Protein AF-E5WVZ8-F1 (afdb_monomer)

Organism: NCBI:txid665953

Nearest PDB structures (foldseek):
  6iid-assembly2_D  TM=9.122E-01  e=4.061E-12  Homo sapiens
  7r6t-assembly1_D  TM=9.075E-01  e=5.249E-12  Homo sapiens
  1zm8-assembly1_A  TM=8.527E-01  e=3.350E-12  Anabaena sp.
  5t40-assembly1_B  TM=9.128E-01  e=2.609E-11  Homo sapiens
  5gkp-assembly1_A  TM=9.296E-01  e=1.148E-09  Caenorhabditis elegans

pLDDT: mean 73.64, std 23.37, range [24.92, 98.12]

Structure (mmCIF, N/CA/C/O backbone):
data_AF-E5WVZ8-F1
#
_entry.id   AF-E5WVZ8-F1
#
loop_
_atom_site.group_PDB
_atom_site.id
_atom_site.type_symbol
_atom_site.label_atom_id
_atom_site.label_alt_id
_atom_site.label_comp_id
_atom_site.label_asym_id
_atom_site.label_entity_id
_atom_site.label_seq_id
_atom_site.pdbx_PDB_ins_code
_atom_site.Cartn_x
_atom_site.Cartn_y
_atom_site.Cartn_z
_atom_site.occupancy
_atom_site.B_iso_or_equiv
_atom_site.auth_seq_id
_atom_site.auth_comp_id
_atom_site.auth_asym_id
_atom_site.auth_atom_id
_atom_site.pdbx_PDB_model_num
ATOM 1 N N . MET A 1 1 ? 83.662 15.263 26.525 1.00 43.06 1 MET A N 1
ATOM 2 C CA . MET A 1 1 ? 82.849 16.323 25.881 1.00 43.06 1 MET A CA 1
ATOM 3 C C . MET A 1 1 ? 82.269 15.789 24.573 1.00 43.06 1 MET A C 1
ATOM 5 O O . MET A 1 1 ? 83.027 15.582 23.637 1.00 43.06 1 MET A O 1
ATOM 9 N N . ALA A 1 2 ? 80.962 15.510 24.500 1.00 45.41 2 ALA A N 1
ATOM 10 C CA . ALA A 1 2 ? 80.309 15.002 23.286 1.00 45.41 2 ALA A CA 1
ATOM 11 C C . ALA A 1 2 ? 79.536 16.130 22.577 1.00 45.41 2 ALA A C 1
ATOM 13 O O . ALA A 1 2 ? 78.644 16.749 23.156 1.00 45.41 2 ALA A O 1
ATOM 14 N N . LYS A 1 3 ? 79.904 16.425 21.325 1.00 51.94 3 LYS A N 1
ATOM 15 C CA . LYS A 1 3 ? 79.357 17.527 20.518 1.00 51.94 3 LYS A CA 1
ATOM 16 C C . LYS A 1 3 ? 78.058 17.071 19.838 1.00 51.94 3 LYS A C 1
ATOM 18 O O . LYS A 1 3 ? 78.081 16.242 18.932 1.00 51.94 3 LYS A O 1
ATOM 23 N N . ARG A 1 4 ? 76.914 17.602 20.282 1.00 53.19 4 ARG A N 1
ATOM 24 C CA . ARG A 1 4 ? 75.574 17.316 19.731 1.00 53.19 4 ARG A CA 1
ATOM 25 C C . ARG A 1 4 ? 75.465 17.883 18.303 1.00 53.19 4 ARG A C 1
ATOM 27 O O . ARG A 1 4 ? 75.492 19.098 18.119 1.00 53.19 4 ARG A O 1
ATOM 34 N N . ARG A 1 5 ? 75.343 17.024 17.284 1.00 54.81 5 ARG A N 1
ATOM 35 C CA . ARG A 1 5 ? 75.065 17.428 15.891 1.00 54.81 5 ARG A CA 1
ATOM 36 C C . ARG A 1 5 ? 73.568 17.734 15.726 1.00 54.81 5 ARG A C 1
ATOM 38 O O . ARG A 1 5 ? 72.736 16.856 15.933 1.00 54.81 5 ARG A O 1
ATOM 45 N N . ARG A 1 6 ? 73.226 18.971 15.344 1.00 56.69 6 ARG A N 1
ATOM 46 C CA . ARG A 1 6 ? 71.878 19.359 14.885 1.00 56.69 6 ARG A CA 1
ATOM 47 C C . ARG A 1 6 ? 71.657 18.825 13.466 1.00 56.69 6 ARG A C 1
ATOM 49 O O . ARG A 1 6 ? 72.434 19.131 12.568 1.00 56.69 6 ARG A O 1
ATOM 56 N N . SER A 1 7 ? 70.599 18.043 13.273 1.00 53.47 7 SER A N 1
ATOM 57 C CA . SER A 1 7 ? 70.138 17.588 11.957 1.00 53.47 7 SER A CA 1
ATOM 58 C C . SER A 1 7 ? 69.169 18.626 11.380 1.00 53.47 7 SER A C 1
ATOM 60 O O . SER A 1 7 ? 68.101 18.848 11.950 1.00 53.47 7 SER A O 1
ATOM 62 N N . ASN A 1 8 ? 69.534 19.250 10.258 1.00 55.94 8 ASN A N 1
ATOM 63 C CA . ASN A 1 8 ? 68.658 20.139 9.493 1.00 55.94 8 ASN A CA 1
ATOM 64 C C . ASN A 1 8 ? 67.652 19.292 8.696 1.00 55.94 8 ASN A C 1
ATOM 66 O O . ASN A 1 8 ? 68.036 18.563 7.780 1.00 55.94 8 ASN A O 1
ATOM 70 N N . LYS A 1 9 ? 66.367 19.375 9.052 1.00 59.09 9 LYS A N 1
ATOM 71 C CA . LYS A 1 9 ? 65.278 18.666 8.371 1.00 59.09 9 LYS A CA 1
ATOM 72 C C . LYS A 1 9 ? 64.986 19.399 7.055 1.00 59.09 9 LYS A C 1
ATOM 74 O O . LYS A 1 9 ? 64.437 20.494 7.071 1.00 59.09 9 LYS A O 1
ATOM 79 N N . LYS A 1 10 ? 65.415 18.839 5.919 1.00 61.81 10 LYS A N 1
ATOM 80 C CA . LYS A 1 10 ? 65.050 19.356 4.590 1.00 61.81 10 LYS A CA 1
ATOM 81 C C . LYS A 1 10 ? 63.568 19.072 4.362 1.00 61.81 10 LYS A C 1
ATOM 83 O O . LYS A 1 10 ? 63.166 17.910 4.403 1.00 61.81 10 LYS A O 1
ATOM 88 N N . GLU A 1 11 ? 62.773 20.113 4.144 1.00 62.31 11 GLU A N 1
ATOM 89 C CA . GLU A 1 11 ? 61.368 19.940 3.785 1.00 62.31 11 GLU A CA 1
ATOM 90 C C . GLU A 1 11 ? 61.234 19.165 2.464 1.00 62.31 11 GLU A C 1
ATOM 92 O O . GLU A 1 11 ? 61.974 19.433 1.506 1.00 62.31 11 GLU A O 1
ATOM 97 N N . PRO A 1 12 ? 60.314 18.187 2.385 1.00 69.12 12 PRO A N 1
ATOM 98 C CA . PRO A 1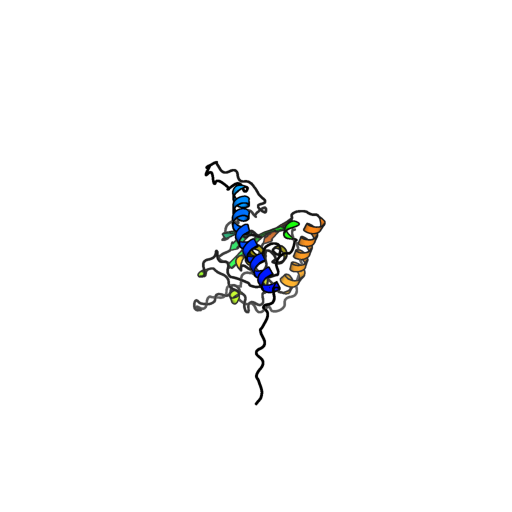 12 ? 60.097 17.437 1.164 1.00 69.12 12 PRO A CA 1
ATOM 99 C C . PRO A 1 12 ? 59.408 18.352 0.151 1.00 69.12 12 PRO A C 1
ATOM 101 O O . PRO A 1 12 ? 58.219 18.642 0.259 1.00 69.12 12 PRO A O 1
ATOM 104 N N . LYS A 1 13 ? 60.160 18.773 -0.871 1.00 71.56 13 LYS A N 1
ATOM 105 C CA . LYS A 1 13 ? 59.698 19.610 -1.994 1.00 71.56 13 LYS A CA 1
ATOM 106 C C . LYS A 1 13 ? 58.362 19.142 -2.603 1.00 71.56 13 LYS A C 1
ATOM 108 O O . LYS A 1 13 ? 57.620 19.960 -3.127 1.00 71.56 13 LYS A O 1
ATOM 113 N N . GLY A 1 14 ? 58.029 17.851 -2.493 1.00 70.69 14 GLY A N 1
ATOM 114 C CA . GLY A 1 14 ? 56.745 17.284 -2.919 1.00 70.69 14 GLY A CA 1
ATOM 115 C C . GLY A 1 14 ? 55.516 17.860 -2.204 1.00 70.69 14 GLY A C 1
ATOM 116 O O . GLY A 1 14 ? 54.485 18.036 -2.840 1.00 70.69 14 GLY A O 1
ATOM 117 N N . VAL A 1 15 ? 55.623 18.227 -0.923 1.00 73.12 15 VAL A N 1
ATOM 118 C CA . VAL A 1 15 ? 54.512 18.857 -0.183 1.00 73.12 15 VAL A CA 1
ATOM 119 C C . VAL A 1 15 ? 54.265 20.274 -0.698 1.00 73.12 15 VAL A C 1
ATOM 121 O O . VAL A 1 15 ? 53.119 20.672 -0.877 1.00 73.12 15 VAL A O 1
ATOM 124 N N . ILE A 1 16 ? 55.333 20.999 -1.037 1.00 77.88 16 ILE A N 1
ATOM 125 C CA . ILE A 1 16 ? 55.236 22.337 -1.630 1.00 77.88 16 ILE A CA 1
ATOM 126 C C . ILE A 1 16 ? 54.553 22.258 -3.002 1.00 77.88 16 ILE A C 1
ATOM 128 O O . ILE A 1 16 ? 53.643 23.036 -3.266 1.00 77.88 16 ILE A O 1
ATOM 132 N N . TYR A 1 17 ? 54.910 21.284 -3.847 1.00 80.50 17 TYR A N 1
ATOM 133 C CA . TYR A 1 17 ? 54.242 21.098 -5.142 1.00 80.50 17 TYR A CA 1
ATOM 134 C C . TYR A 1 17 ? 52.754 20.747 -5.006 1.00 80.50 17 TYR A C 1
ATOM 136 O O . TYR A 1 17 ? 51.949 21.256 -5.783 1.00 80.50 17 TYR A O 1
ATOM 144 N N . LEU A 1 18 ? 52.365 19.939 -4.013 1.00 80.25 18 LEU A N 1
ATOM 145 C CA . LEU A 1 18 ? 50.955 19.618 -3.757 1.00 80.25 18 LEU A CA 1
ATOM 146 C C . LEU A 1 18 ? 50.155 20.835 -3.283 1.00 80.25 18 LEU A C 1
ATOM 148 O O . LEU A 1 18 ? 49.032 21.041 -3.739 1.00 80.25 18 LEU A O 1
ATOM 152 N N . ILE A 1 19 ? 50.742 21.664 -2.416 1.00 81.62 19 ILE A N 1
ATOM 153 C CA . ILE A 1 19 ? 50.115 22.908 -1.958 1.00 81.62 19 ILE A CA 1
ATOM 154 C C . ILE A 1 19 ? 49.966 23.885 -3.131 1.00 81.62 19 ILE A C 1
ATOM 156 O O . ILE A 1 19 ? 48.889 24.439 -3.326 1.00 81.62 19 ILE A O 1
ATOM 160 N N . VAL A 1 20 ? 50.998 24.044 -3.965 1.00 83.12 20 VAL A N 1
ATOM 161 C CA . VAL A 1 20 ? 50.940 24.911 -5.153 1.00 83.12 20 VAL A CA 1
ATOM 162 C C . VAL A 1 20 ? 49.887 24.421 -6.152 1.00 83.12 20 VAL A C 1
ATOM 164 O O . VAL A 1 20 ? 49.114 25.231 -6.658 1.00 83.12 20 VAL A O 1
ATOM 167 N N . LEU A 1 21 ? 49.790 23.110 -6.397 1.00 81.38 21 LEU A N 1
ATOM 168 C CA . LEU A 1 21 ? 48.766 22.528 -7.271 1.00 81.38 21 LEU A CA 1
ATOM 169 C C . LEU A 1 21 ? 47.346 22.779 -6.733 1.00 81.38 21 LEU A C 1
ATOM 171 O O . LEU A 1 21 ? 46.462 23.164 -7.496 1.00 81.38 21 LEU A O 1
ATOM 175 N N . ALA A 1 22 ? 47.136 22.610 -5.424 1.00 81.19 22 ALA A N 1
ATOM 176 C CA . ALA A 1 22 ? 45.852 22.875 -4.777 1.00 81.19 22 ALA A CA 1
ATOM 177 C C . ALA A 1 22 ? 45.477 24.368 -4.825 1.00 81.19 22 ALA A C 1
ATOM 179 O O . ALA A 1 22 ? 44.327 24.705 -5.108 1.00 81.19 22 ALA A O 1
ATOM 180 N N . CYS A 1 23 ? 46.446 25.268 -4.622 1.00 77.94 23 CYS A N 1
ATOM 181 C CA . CYS A 1 23 ? 46.240 26.710 -4.749 1.00 77.94 23 CYS A CA 1
ATOM 182 C C . CYS A 1 23 ? 45.900 27.118 -6.189 1.00 77.94 23 CYS A C 1
ATOM 184 O O . CYS A 1 23 ? 44.987 27.913 -6.390 1.00 77.94 23 CYS A O 1
ATOM 186 N N . LEU A 1 24 ? 46.573 26.549 -7.196 1.00 77.94 24 LEU A N 1
ATOM 187 C CA . LEU A 1 24 ? 46.246 26.801 -8.603 1.00 77.94 24 LEU A CA 1
ATOM 188 C C . LEU A 1 24 ? 44.836 26.297 -8.935 1.00 77.94 24 LEU A C 1
ATOM 190 O O . LEU A 1 24 ? 44.047 27.042 -9.510 1.00 77.94 24 LEU A O 1
ATOM 194 N N . ALA A 1 25 ? 44.479 25.083 -8.511 1.00 75.31 25 ALA A N 1
ATOM 195 C CA . ALA A 1 25 ? 43.135 24.545 -8.709 1.00 75.31 25 ALA A CA 1
ATOM 196 C C . ALA A 1 25 ? 42.052 25.443 -8.084 1.00 75.31 25 ALA A C 1
ATOM 198 O O . ALA A 1 25 ? 41.030 25.676 -8.721 1.00 75.31 25 ALA A O 1
ATOM 199 N N . ALA A 1 26 ? 42.292 26.006 -6.895 1.00 73.56 26 ALA A N 1
ATOM 200 C CA . ALA A 1 26 ? 41.362 26.929 -6.241 1.00 73.56 26 ALA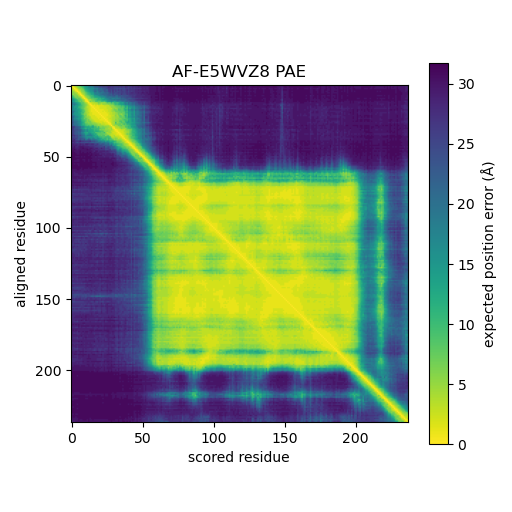 A CA 1
ATOM 201 C C . ALA A 1 26 ? 41.229 28.275 -6.981 1.00 73.56 26 ALA A C 1
ATOM 203 O O . ALA A 1 26 ? 40.116 28.770 -7.149 1.00 73.56 26 ALA A O 1
ATOM 204 N N . VAL A 1 27 ? 42.336 28.841 -7.479 1.00 75.81 27 VAL A N 1
ATOM 205 C CA . VAL A 1 27 ? 42.332 30.109 -8.236 1.00 75.81 27 VAL A CA 1
ATOM 206 C C . VAL A 1 27 ? 41.624 29.961 -9.588 1.00 75.81 27 VAL A C 1
ATOM 208 O O . VAL A 1 27 ? 40.948 30.888 -10.031 1.00 75.81 27 VAL A O 1
ATOM 211 N N . PHE A 1 28 ? 41.721 28.792 -10.229 1.00 64.00 28 PHE A N 1
ATOM 212 C CA . PHE A 1 28 ? 41.036 28.515 -11.496 1.00 64.00 28 PHE A CA 1
ATOM 213 C C . PHE A 1 28 ? 39.610 27.961 -11.335 1.00 64.00 28 PHE A C 1
ATOM 215 O O . PHE A 1 28 ? 38.856 27.956 -12.308 1.00 64.00 28 PHE A O 1
ATOM 222 N N . HIS A 1 29 ? 39.196 27.547 -10.132 1.00 64.94 29 HIS A N 1
ATOM 223 C CA . HIS A 1 29 ? 37.848 27.018 -9.896 1.00 64.94 29 HIS A CA 1
ATOM 224 C C . HIS A 1 29 ? 36.759 28.086 -10.099 1.00 64.94 29 HIS A C 1
ATOM 226 O O . HIS A 1 29 ? 35.743 27.829 -10.743 1.00 64.94 29 HIS A O 1
ATOM 232 N N . GLU A 1 30 ? 36.993 29.303 -9.607 1.00 61.88 30 GLU A N 1
ATOM 233 C CA . GLU A 1 30 ? 36.063 30.437 -9.718 1.00 61.88 30 GLU A CA 1
ATOM 234 C C . GLU A 1 30 ? 35.788 30.888 -11.170 1.00 61.88 30 GLU A C 1
ATOM 236 O O . GLU A 1 30 ? 34.621 30.949 -11.571 1.00 61.88 30 GLU A O 1
ATOM 241 N N . PRO A 1 31 ? 36.798 31.165 -12.020 1.00 66.25 31 PRO A N 1
ATOM 242 C CA . PRO A 1 31 ? 36.547 31.577 -13.402 1.00 66.25 31 PRO A CA 1
ATOM 243 C C . PRO A 1 31 ? 35.892 30.473 -14.249 1.00 66.25 31 PRO A C 1
ATOM 245 O O . PRO A 1 31 ? 35.052 30.785 -15.094 1.00 66.25 31 PRO A O 1
ATOM 248 N N . ILE A 1 32 ? 36.201 29.192 -14.005 1.00 62.91 32 ILE A N 1
ATOM 249 C CA . ILE A 1 32 ? 35.571 28.061 -14.712 1.00 62.91 32 ILE A CA 1
ATOM 250 C C . ILE A 1 32 ? 34.106 27.893 -14.282 1.00 62.91 32 ILE A C 1
ATOM 252 O O . ILE A 1 32 ? 33.228 27.748 -15.135 1.00 62.91 32 ILE A O 1
ATOM 256 N N . ALA A 1 33 ? 33.814 27.969 -12.980 1.00 64.31 33 ALA A N 1
ATOM 257 C CA . ALA A 1 33 ? 32.447 27.884 -12.467 1.00 64.31 33 ALA A CA 1
ATOM 258 C C . ALA A 1 33 ? 31.560 29.025 -13.000 1.00 64.31 33 ALA A C 1
ATOM 260 O O . ALA A 1 33 ? 30.405 28.798 -13.374 1.00 64.31 33 ALA A O 1
ATOM 261 N N . ASN A 1 34 ? 32.109 30.238 -13.107 1.00 65.62 34 ASN A N 1
ATOM 262 C CA . ASN A 1 34 ? 31.394 31.398 -13.642 1.00 65.62 34 ASN A CA 1
ATOM 263 C C . ASN A 1 34 ? 31.228 31.339 -15.173 1.00 65.62 34 ASN A C 1
ATOM 265 O O . ASN A 1 34 ? 30.166 31.695 -15.687 1.00 65.62 34 ASN A O 1
ATOM 269 N N . ALA A 1 35 ? 32.209 30.807 -15.910 1.00 64.44 35 ALA A N 1
ATOM 270 C CA . ALA A 1 35 ? 32.083 30.566 -17.349 1.00 64.44 35 ALA A CA 1
ATOM 271 C C . ALA A 1 35 ? 31.017 29.503 -17.684 1.00 64.44 35 ALA A C 1
ATOM 273 O O . ALA A 1 35 ? 30.298 29.650 -18.674 1.00 64.44 35 ALA A O 1
ATOM 274 N N . LEU A 1 36 ? 30.872 28.465 -16.850 1.00 59.66 36 LEU A N 1
ATOM 275 C CA . LEU A 1 36 ? 29.825 27.448 -16.997 1.00 59.66 36 LEU A CA 1
ATOM 276 C C . LEU A 1 36 ? 28.431 27.999 -16.659 1.00 59.66 36 LEU A C 1
ATOM 278 O O . LEU A 1 36 ? 27.482 27.725 -17.391 1.00 59.66 36 LEU A O 1
ATOM 282 N N . ARG A 1 37 ? 28.300 28.832 -15.616 1.00 64.19 37 ARG A N 1
ATOM 283 C CA . ARG A 1 37 ? 27.030 29.503 -15.271 1.00 64.19 37 ARG A CA 1
ATOM 284 C C . ARG A 1 37 ? 26.526 30.426 -16.382 1.00 64.19 37 ARG A C 1
ATOM 286 O O . ARG A 1 37 ? 25.343 30.389 -16.693 1.00 64.19 37 ARG A O 1
ATOM 293 N N . ASN A 1 38 ? 27.412 31.183 -17.031 1.00 59.78 38 ASN A N 1
ATOM 294 C CA . ASN A 1 38 ? 27.040 32.108 -18.112 1.00 59.78 38 ASN A CA 1
ATOM 295 C C . ASN A 1 38 ? 26.633 31.411 -19.426 1.00 59.78 38 ASN A C 1
ATOM 297 O O . ASN A 1 38 ? 26.087 32.059 -20.317 1.00 59.78 38 ASN A O 1
ATOM 301 N N . LYS A 1 39 ? 26.901 30.105 -19.569 1.00 59.38 39 LYS A N 1
ATOM 302 C CA . LYS A 1 39 ? 26.526 29.293 -20.742 1.00 59.38 39 LYS A CA 1
ATOM 303 C C . LYS A 1 39 ? 25.270 28.448 -20.522 1.00 59.38 39 LYS A C 1
ATOM 305 O O . LYS A 1 39 ? 24.776 27.854 -21.478 1.00 59.38 39 LYS A O 1
ATOM 310 N N . LEU A 1 40 ? 24.759 28.380 -19.294 1.00 47.78 40 LEU A N 1
ATOM 311 C CA . LEU A 1 40 ? 23.534 27.658 -18.974 1.00 47.78 40 LEU A CA 1
ATOM 312 C C . LEU A 1 40 ? 22.349 28.630 -19.048 1.00 47.78 40 LEU A C 1
ATOM 314 O O . LEU A 1 40 ? 22.370 29.664 -18.379 1.00 47.78 40 LEU A O 1
ATOM 318 N N . PRO A 1 41 ? 21.310 28.344 -19.849 1.00 46.16 41 PRO A N 1
ATOM 319 C CA . PRO A 1 41 ? 20.129 29.189 -19.883 1.00 46.16 41 PRO A CA 1
ATOM 320 C C . PRO A 1 41 ? 19.432 29.129 -18.519 1.00 46.16 41 PRO A C 1
ATOM 322 O O . PRO A 1 41 ? 19.026 28.063 -18.058 1.00 46.16 41 PRO A O 1
ATOM 325 N N . VAL A 1 42 ? 19.305 30.286 -17.869 1.00 48.72 42 VAL A N 1
ATOM 326 C CA . VAL A 1 42 ? 18.493 30.456 -16.659 1.00 48.72 42 VAL A CA 1
ATOM 327 C C . VAL A 1 42 ? 17.030 30.193 -17.035 1.00 48.72 42 VAL A C 1
ATOM 329 O O . VAL A 1 42 ? 16.525 30.872 -17.937 1.00 48.72 42 VAL A O 1
ATOM 332 N N . PRO A 1 43 ? 16.317 29.257 -16.379 1.00 43.09 43 PRO A N 1
ATOM 333 C CA . PRO A 1 43 ? 14.879 29.131 -16.558 1.00 43.09 43 PRO A CA 1
ATOM 334 C C . PRO A 1 43 ? 14.226 30.406 -16.027 1.00 43.09 43 PRO A C 1
ATOM 336 O O . PRO A 1 43 ? 14.150 30.640 -14.824 1.00 43.09 43 PRO A O 1
ATOM 339 N N . THR A 1 44 ? 13.806 31.278 -16.935 1.00 38.66 44 THR A N 1
ATOM 340 C CA . THR A 1 44 ? 12.957 32.413 -16.596 1.00 38.66 44 THR A CA 1
ATOM 341 C C . THR A 1 44 ? 11.556 31.861 -16.384 1.00 38.66 44 THR A C 1
ATOM 343 O O . THR A 1 44 ? 10.896 31.451 -17.339 1.00 38.66 44 THR A O 1
ATOM 346 N N . GLU A 1 45 ? 11.098 31.836 -15.132 1.00 49.97 45 GLU A N 1
ATOM 347 C CA . GLU A 1 45 ? 9.678 31.696 -14.820 1.00 49.97 45 GLU A CA 1
ATOM 348 C C . GLU A 1 45 ? 8.926 32.856 -15.482 1.00 49.97 45 GLU A C 1
ATOM 350 O O . GLU A 1 45 ? 8.892 33.984 -14.992 1.00 49.97 45 GLU A O 1
ATOM 355 N N . LYS A 1 46 ? 8.330 32.580 -16.642 1.00 38.91 46 LYS A N 1
ATOM 356 C CA . LYS A 1 46 ? 7.244 33.390 -17.177 1.00 38.91 46 LYS A CA 1
ATOM 357 C C . LYS A 1 46 ? 5.942 32.759 -16.724 1.00 38.91 46 LYS A C 1
ATOM 359 O O . LYS A 1 46 ? 5.454 31.800 -17.315 1.00 38.91 46 LYS A O 1
ATOM 364 N N . THR A 1 47 ? 5.382 33.346 -15.675 1.00 44.72 47 THR A N 1
ATOM 365 C CA . THR A 1 47 ? 3.97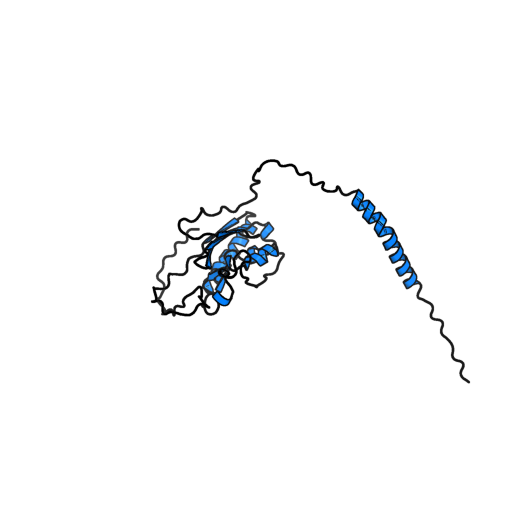9 33.222 -15.293 1.00 44.72 47 THR A CA 1
ATOM 366 C C . THR A 1 47 ? 3.104 33.557 -16.500 1.00 44.72 47 THR A C 1
ATOM 368 O O . THR A 1 47 ? 2.921 34.722 -16.846 1.00 44.72 47 THR A O 1
ATOM 371 N N . ALA A 1 48 ? 2.554 32.533 -17.146 1.00 37.44 48 ALA A N 1
ATOM 372 C CA . ALA A 1 48 ? 1.480 32.664 -18.115 1.00 37.44 48 ALA A CA 1
ATOM 373 C C . ALA A 1 48 ? 0.333 31.758 -17.666 1.00 37.44 48 ALA A C 1
ATOM 375 O O . ALA A 1 48 ? 0.381 30.540 -17.817 1.00 37.44 48 ALA A O 1
ATOM 376 N N . LYS A 1 49 ? -0.707 32.375 -17.093 1.00 43.94 49 LY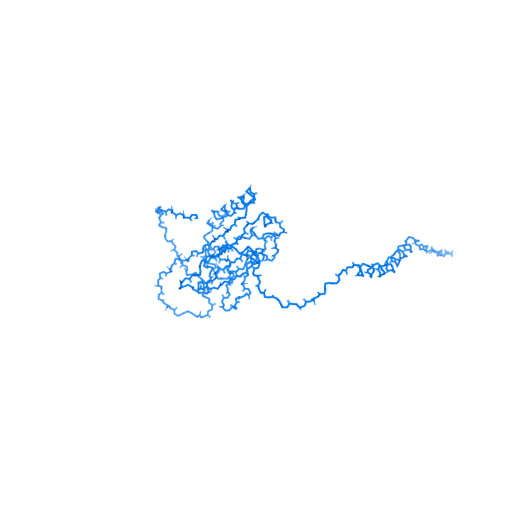S A N 1
ATOM 377 C CA . LYS A 1 49 ? -2.021 31.751 -16.931 1.00 43.94 49 LYS A CA 1
ATOM 378 C C . LYS A 1 49 ? -2.517 31.345 -18.320 1.00 43.94 49 LYS A C 1
ATOM 380 O O . LYS A 1 49 ? -2.880 32.211 -19.114 1.00 43.94 49 LYS A O 1
ATOM 385 N N . ARG A 1 50 ? -2.551 30.047 -18.611 1.00 33.88 50 ARG A N 1
ATOM 386 C CA . ARG A 1 50 ? -3.317 29.489 -19.726 1.00 33.88 50 ARG A CA 1
ATOM 387 C C . ARG A 1 50 ? -4.001 28.214 -19.252 1.00 33.88 50 ARG A C 1
ATOM 389 O O . ARG A 1 50 ? -3.411 27.426 -18.525 1.00 33.88 50 ARG A O 1
ATOM 396 N N . ALA A 1 51 ? -5.279 28.142 -19.600 1.00 37.47 51 ALA A N 1
ATOM 397 C CA . ALA A 1 51 ? -6.276 27.212 -19.110 1.00 37.47 51 ALA A CA 1
ATOM 398 C C . ALA A 1 51 ? -5.847 2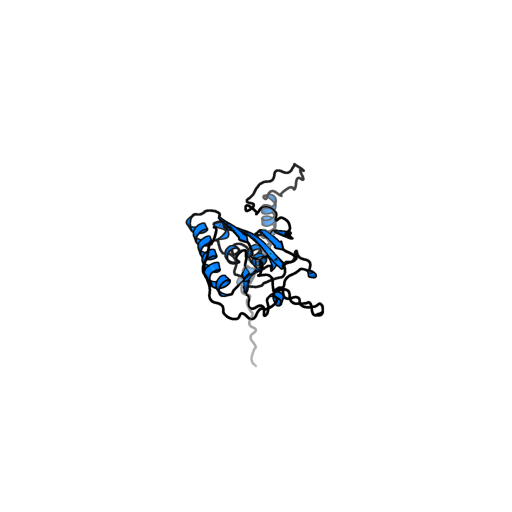5.742 -19.178 1.00 37.47 51 ALA A C 1
ATOM 400 O O . ALA A 1 51 ? -5.135 25.327 -20.092 1.00 37.47 51 ALA A O 1
ATOM 401 N N . GLU A 1 52 ? -6.346 25.000 -18.192 1.00 48.88 52 GLU A N 1
ATOM 402 C CA . GLU A 1 52 ? -6.302 23.551 -18.053 1.00 48.88 52 GLU A CA 1
ATOM 403 C C . GLU A 1 52 ? -6.457 22.842 -19.397 1.00 48.88 52 GLU A C 1
ATOM 405 O O . GLU A 1 52 ? -7.473 22.941 -20.081 1.00 48.88 52 GLU A O 1
ATOM 410 N N . THR A 1 53 ? -5.435 22.079 -19.758 1.00 32.47 53 THR A N 1
ATOM 411 C CA . THR A 1 53 ? -5.615 20.891 -20.580 1.00 32.47 53 THR A CA 1
ATOM 412 C C . THR A 1 53 ? -4.984 19.767 -19.779 1.00 32.47 53 THR A C 1
ATOM 414 O O . THR A 1 53 ? -3.784 19.764 -19.514 1.00 32.47 53 THR A O 1
ATOM 417 N N . THR A 1 54 ? -5.835 18.890 -19.268 1.00 37.38 54 THR A N 1
ATOM 418 C CA . THR A 1 54 ? -5.487 17.679 -18.537 1.00 37.38 54 THR A CA 1
ATOM 419 C C . THR A 1 54 ? -4.685 16.748 -19.445 1.00 37.38 54 THR A C 1
ATOM 421 O O . THR A 1 54 ? -5.235 15.906 -20.152 1.00 37.38 54 THR A O 1
ATOM 424 N N . GLU A 1 55 ? -3.363 16.896 -19.421 1.00 37.19 55 GLU A N 1
ATOM 425 C CA . GLU A 1 55 ? -2.416 15.881 -19.885 1.00 37.19 55 GLU A CA 1
ATOM 426 C C . GLU A 1 55 ? -2.673 14.605 -19.068 1.00 37.19 55 GLU A C 1
ATOM 428 O O . GLU A 1 55 ? -2.320 14.486 -17.892 1.00 37.19 55 GLU A O 1
ATOM 433 N N . THR A 1 56 ? -3.405 13.676 -19.681 1.00 39.72 56 THR A N 1
ATOM 434 C CA . THR A 1 56 ? -3.801 12.393 -19.102 1.00 39.72 56 THR A CA 1
ATOM 435 C C . THR A 1 56 ? -2.605 11.453 -19.156 1.00 39.72 56 THR A C 1
ATOM 437 O O . THR A 1 56 ? -2.504 10.585 -20.018 1.00 39.72 56 THR A O 1
ATOM 440 N N . THR A 1 57 ? -1.673 11.628 -18.227 1.00 39.06 57 THR A N 1
ATOM 441 C CA . THR A 1 57 ? -0.598 10.663 -18.003 1.00 39.06 57 THR A CA 1
ATOM 442 C C . THR A 1 57 ? -1.107 9.584 -17.048 1.00 39.06 57 THR A C 1
ATOM 444 O O . THR A 1 57 ? -1.046 9.743 -15.834 1.00 39.06 57 THR A O 1
ATOM 447 N N . GLY A 1 58 ? -1.643 8.492 -17.602 1.00 44.53 58 GLY A N 1
ATOM 448 C CA . GLY A 1 58 ? -1.674 7.176 -16.945 1.00 44.53 58 GLY A CA 1
ATOM 449 C C . GLY A 1 58 ? -2.384 7.077 -15.591 1.00 44.53 58 GLY A C 1
ATOM 450 O O . GLY A 1 58 ? -1.832 6.489 -14.662 1.00 44.53 58 GLY A O 1
ATOM 451 N N . ASN A 1 59 ? -3.607 7.598 -15.455 1.00 53.06 59 ASN A N 1
ATOM 452 C CA . ASN A 1 59 ? -4.440 7.191 -14.322 1.00 53.06 59 ASN A CA 1
ATOM 453 C C . ASN A 1 59 ? -4.793 5.702 -14.493 1.00 53.06 59 ASN A C 1
ATOM 455 O O . ASN A 1 59 ? -5.395 5.361 -15.517 1.00 53.06 59 ASN A O 1
ATOM 459 N N . PRO A 1 60 ? -4.461 4.809 -13.535 1.00 59.31 60 PRO A N 1
ATOM 460 C CA . PRO A 1 60 ? -5.025 3.464 -13.545 1.00 59.31 60 PRO A CA 1
ATOM 461 C C . PRO A 1 60 ? -6.546 3.607 -13.594 1.00 59.31 60 PRO A C 1
ATOM 463 O O . PRO A 1 60 ? -7.087 4.499 -12.940 1.00 59.31 60 PRO A O 1
ATOM 466 N N . LEU A 1 61 ? -7.227 2.783 -14.396 1.00 66.00 61 LEU A N 1
ATOM 467 C CA . LEU A 1 61 ? -8.689 2.757 -14.469 1.00 66.00 61 LEU A CA 1
ATOM 468 C C . LEU A 1 61 ? -9.235 2.509 -13.058 1.00 66.00 61 LEU A C 1
ATOM 470 O O . LEU A 1 61 ? -9.277 1.372 -12.585 1.00 66.00 61 LEU A O 1
ATOM 474 N N . LEU A 1 62 ? -9.562 3.590 -12.349 1.00 74.12 62 LEU A N 1
ATOM 475 C CA . LEU A 1 62 ? -10.033 3.504 -10.979 1.00 74.12 62 LEU A CA 1
ATOM 476 C C . LEU A 1 62 ? -11.443 2.906 -10.999 1.00 74.12 62 LEU A C 1
ATOM 478 O O . LEU A 1 62 ? -12.224 3.212 -11.907 1.00 74.12 62 LEU A O 1
ATOM 482 N N . PRO A 1 63 ? -11.795 2.074 -10.007 1.00 77.31 63 PRO A N 1
ATOM 483 C CA . PRO A 1 63 ? -13.169 1.634 -9.834 1.00 77.31 63 PRO A CA 1
ATOM 484 C C . PRO A 1 63 ? -14.128 2.823 -9.774 1.00 77.31 63 PRO A C 1
ATOM 486 O O . PRO A 1 63 ? -13.776 3.899 -9.283 1.00 77.31 63 PRO A O 1
ATOM 489 N N . ALA A 1 64 ? -15.361 2.615 -10.235 1.00 74.75 64 ALA A N 1
ATOM 490 C CA . ALA A 1 64 ? -16.416 3.599 -10.038 1.00 74.75 64 ALA A CA 1
ATOM 491 C C . ALA A 1 64 ? -16.586 3.902 -8.533 1.00 74.75 64 ALA A C 1
ATOM 493 O O . ALA A 1 64 ? -16.430 2.983 -7.718 1.00 74.75 64 ALA A O 1
ATOM 494 N N . PRO A 1 65 ? -16.941 5.147 -8.159 1.00 76.38 65 PRO A N 1
ATOM 495 C CA . PRO A 1 65 ? -17.157 5.513 -6.764 1.00 76.38 65 PRO A CA 1
ATOM 496 C C . PRO A 1 65 ? -18.111 4.545 -6.063 1.00 76.38 65 PRO A C 1
ATOM 498 O O . PRO A 1 65 ? -19.170 4.188 -6.599 1.00 76.38 65 PRO A O 1
ATOM 501 N N . LEU A 1 66 ? -17.740 4.114 -4.859 1.00 78.88 66 LEU A N 1
ATOM 502 C CA . LEU A 1 66 ? -18.539 3.156 -4.104 1.00 78.88 66 LEU A CA 1
ATOM 503 C C . LEU A 1 66 ? -19.798 3.836 -3.551 1.00 78.88 66 LEU A C 1
ATOM 505 O O . LEU A 1 66 ? -19.748 4.915 -2.965 1.00 78.88 66 LEU A O 1
ATOM 509 N N . LYS A 1 67 ? -20.958 3.190 -3.708 1.00 79.50 67 LYS A N 1
ATOM 510 C CA . LYS A 1 67 ? -22.226 3.685 -3.150 1.00 79.50 67 LYS A CA 1
ATOM 511 C C . LYS A 1 67 ? -22.396 3.179 -1.720 1.00 79.50 67 LYS A C 1
ATOM 513 O O . LYS A 1 67 ? -22.280 1.981 -1.483 1.00 79.50 67 LYS A O 1
ATOM 518 N N . ASN A 1 68 ? -22.746 4.073 -0.795 1.00 82.06 68 ASN A N 1
ATOM 519 C CA . ASN A 1 68 ? -23.037 3.756 0.613 1.00 82.06 68 ASN A CA 1
ATOM 520 C C . ASN A 1 68 ? -21.871 3.109 1.388 1.00 82.06 68 ASN A C 1
ATOM 522 O O . ASN A 1 68 ? -22.101 2.399 2.365 1.00 82.06 68 ASN A O 1
ATOM 526 N N . VAL A 1 69 ? -20.629 3.348 0.965 1.00 84.31 69 VAL A N 1
ATOM 527 C CA . VAL A 1 69 ? -19.424 2.897 1.670 1.00 84.31 69 VAL A CA 1
ATOM 528 C C . VAL A 1 69 ? -18.545 4.120 1.936 1.00 84.31 69 VAL A C 1
ATOM 530 O O . VAL A 1 69 ? -18.272 4.860 0.992 1.00 84.31 69 VAL A O 1
ATOM 533 N N . PRO A 1 70 ? -18.095 4.358 3.183 1.00 88.69 70 PRO A N 1
ATOM 534 C CA . PRO A 1 70 ? -17.129 5.410 3.468 1.00 88.69 70 PRO A CA 1
ATOM 535 C C . PRO A 1 70 ? -15.865 5.234 2.625 1.00 88.69 70 PRO A C 1
ATOM 537 O O . PRO A 1 70 ? -15.236 4.170 2.630 1.00 88.69 70 PRO A O 1
ATOM 540 N N . GLU A 1 71 ? -15.489 6.293 1.919 1.00 90.31 71 GLU A N 1
ATOM 541 C CA . GLU A 1 71 ? -14.372 6.290 0.986 1.00 90.31 71 GLU A CA 1
ATOM 542 C C . GLU A 1 71 ? -13.546 7.565 1.145 1.00 90.31 71 GLU A C 1
ATOM 544 O O . GLU A 1 71 ? -14.058 8.683 1.113 1.00 90.31 71 GLU A O 1
ATOM 549 N N . GLN A 1 72 ? -12.241 7.377 1.307 1.00 92.62 72 GLN A N 1
ATOM 550 C CA . GLN A 1 72 ? -11.238 8.412 1.138 1.00 92.62 72 GLN A CA 1
ATOM 551 C C . GLN A 1 72 ? -10.232 7.940 0.096 1.00 92.62 72 GLN A C 1
ATOM 553 O O . GLN A 1 72 ? -9.526 6.960 0.326 1.00 92.62 72 GLN A O 1
ATOM 558 N N . ILE A 1 73 ? -10.137 8.654 -1.022 1.00 94.12 73 ILE A N 1
ATOM 559 C CA . ILE A 1 73 ? -9.127 8.372 -2.040 1.00 94.12 73 ILE A CA 1
ATOM 560 C C . ILE A 1 73 ? -7.777 8.930 -1.585 1.00 94.12 73 ILE A C 1
ATOM 562 O O . ILE A 1 73 ? -7.648 10.114 -1.273 1.00 94.12 73 ILE A O 1
ATOM 566 N N . LEU A 1 74 ? -6.777 8.057 -1.532 1.00 95.25 74 LEU A N 1
ATOM 567 C CA . LEU A 1 74 ? -5.404 8.350 -1.146 1.00 95.25 74 LEU A CA 1
ATOM 568 C C . LEU A 1 74 ? -4.484 8.061 -2.330 1.00 95.25 74 LEU A C 1
ATOM 570 O O . LEU A 1 74 ? -4.377 6.917 -2.777 1.00 95.25 74 LEU A O 1
ATOM 574 N N . HIS A 1 75 ? -3.804 9.093 -2.826 1.00 95.94 75 HIS A N 1
ATOM 575 C CA . HIS A 1 75 ? -2.844 8.964 -3.918 1.00 95.94 75 HIS A CA 1
ATOM 576 C C . HIS A 1 75 ? -1.427 8.832 -3.370 1.00 95.94 75 HIS A C 1
ATOM 578 O O . HIS A 1 75 ? -0.965 9.650 -2.571 1.00 95.94 75 HIS A O 1
ATOM 584 N N . ARG A 1 76 ? -0.731 7.791 -3.810 1.00 96.75 76 ARG A N 1
ATOM 585 C CA . ARG A 1 76 ? 0.654 7.487 -3.455 1.00 96.75 76 ARG A CA 1
ATOM 586 C C . ARG A 1 76 ? 1.479 7.415 -4.731 1.00 96.75 76 ARG A C 1
ATOM 588 O O . ARG A 1 76 ? 0.952 7.302 -5.833 1.00 96.75 76 ARG A O 1
ATOM 595 N N . LYS A 1 77 ? 2.798 7.476 -4.596 1.00 96.00 77 LYS A N 1
ATOM 596 C CA . LYS A 1 77 ? 3.747 7.424 -5.712 1.00 96.00 77 LYS A CA 1
ATOM 597 C C . LYS A 1 77 ? 3.597 6.141 -6.531 1.00 96.00 77 LYS A C 1
ATOM 599 O O . LYS A 1 77 ? 3.813 6.173 -7.739 1.00 96.00 77 LYS A O 1
ATOM 604 N N . GLY A 1 78 ? 3.267 5.034 -5.868 1.00 95.50 78 GLY A N 1
ATOM 605 C CA . GLY A 1 78 ? 3.135 3.716 -6.486 1.00 95.50 78 GLY A CA 1
ATOM 606 C C . GLY A 1 78 ? 1.709 3.251 -6.762 1.00 95.50 78 GLY A C 1
ATOM 607 O O . GLY A 1 78 ? 1.518 2.403 -7.626 1.00 95.50 78 GLY A O 1
ATOM 608 N N . TYR A 1 79 ? 0.714 3.775 -6.046 1.00 96.62 79 TYR A N 1
ATOM 609 C CA . TYR A 1 79 ? -0.651 3.250 -6.062 1.00 96.62 79 TYR A CA 1
ATOM 610 C C . TYR A 1 79 ? -1.681 4.313 -5.667 1.00 96.62 79 TYR A C 1
ATOM 612 O O . TYR A 1 79 ? -1.348 5.352 -5.104 1.00 96.62 79 TYR A O 1
ATOM 620 N N . THR A 1 80 ? -2.952 4.030 -5.928 1.00 96.81 80 THR A N 1
ATOM 621 C CA . THR A 1 80 ? -4.100 4.760 -5.383 1.00 96.81 80 THR A CA 1
ATOM 622 C C . THR A 1 80 ? -4.923 3.809 -4.524 1.00 96.81 80 THR A C 1
ATOM 624 O O . THR A 1 80 ? -5.182 2.678 -4.929 1.00 96.81 80 THR A O 1
ATOM 627 N N . ALA A 1 81 ? -5.329 4.249 -3.337 1.00 95.81 81 ALA A N 1
ATOM 628 C CA . ALA A 1 81 ? -6.152 3.465 -2.423 1.00 95.81 81 ALA A CA 1
ATOM 629 C C . ALA A 1 81 ? -7.479 4.172 -2.145 1.00 95.81 81 ALA A C 1
ATOM 631 O O . ALA A 1 81 ? -7.494 5.362 -1.841 1.00 95.81 81 ALA A O 1
ATOM 632 N N . SER A 1 82 ? -8.583 3.429 -2.185 1.00 95.00 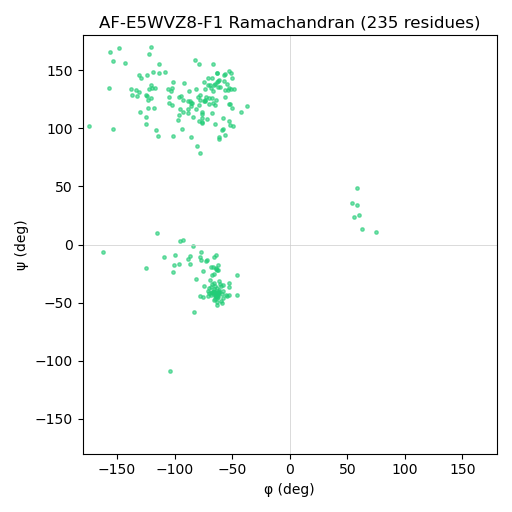82 SER A N 1
ATOM 633 C CA . SER A 1 82 ? -9.834 3.832 -1.542 1.00 95.00 82 SER A CA 1
ATOM 634 C C . SER A 1 82 ? -9.812 3.318 -0.119 1.00 95.00 82 SER A C 1
ATOM 636 O O . SER A 1 82 ? -9.800 2.109 0.102 1.00 95.00 82 SER A O 1
ATOM 638 N N . TYR A 1 83 ? -9.765 4.221 0.853 1.00 94.50 83 TYR A N 1
ATOM 639 C CA . TYR A 1 83 ? -9.643 3.885 2.264 1.00 94.50 83 TYR A CA 1
ATOM 640 C C . TYR A 1 83 ? -10.971 4.018 3.006 1.00 94.50 83 TYR A C 1
ATOM 642 O O . TYR A 1 83 ? -11.648 5.044 2.919 1.00 94.50 83 TYR A O 1
ATOM 650 N N . ASN A 1 84 ? -11.320 2.990 3.782 1.00 92.12 84 ASN A N 1
ATOM 651 C CA . ASN A 1 84 ? -12.506 2.981 4.622 1.00 92.12 84 ASN A CA 1
ATOM 652 C C . ASN A 1 84 ? -12.140 3.366 6.056 1.00 92.12 84 ASN A C 1
ATOM 654 O O . ASN A 1 84 ? -11.558 2.579 6.806 1.00 92.12 84 ASN A O 1
ATOM 658 N N . ARG A 1 85 ? -12.517 4.580 6.461 1.00 87.12 85 ARG A N 1
ATOM 659 C CA . ARG A 1 85 ? -12.205 5.098 7.802 1.00 87.12 85 ARG A CA 1
ATOM 660 C C . ARG A 1 85 ? -12.939 4.366 8.929 1.00 87.12 85 ARG A C 1
ATOM 662 O O . ARG A 1 85 ? -12.438 4.346 10.050 1.00 87.12 85 ARG A O 1
ATOM 669 N N . GLU A 1 86 ? -14.098 3.772 8.653 1.00 88.06 86 GLU A N 1
ATOM 670 C CA . GLU A 1 86 ? -14.885 3.052 9.662 1.00 88.06 86 GLU A CA 1
ATOM 671 C C . GLU A 1 86 ? -14.306 1.665 9.936 1.00 88.06 86 GLU A C 1
ATOM 673 O O . GLU A 1 86 ? -14.152 1.270 11.092 1.00 88.06 86 GLU A O 1
ATOM 678 N N . HIS A 1 87 ? -13.935 0.949 8.874 1.00 87.62 87 HIS A N 1
ATOM 679 C CA . HIS A 1 87 ? -13.352 -0.389 8.973 1.00 87.62 87 HIS A CA 1
ATOM 680 C C . HIS A 1 87 ? -11.834 -0.386 9.163 1.00 87.62 87 HIS A C 1
ATOM 682 O O . HIS A 1 87 ? -11.267 -1.432 9.473 1.00 87.62 87 HIS A O 1
ATOM 688 N N . LYS A 1 88 ? -11.180 0.772 9.011 1.00 91.56 88 LYS A N 1
ATOM 689 C CA . LYS A 1 88 ? -9.730 0.943 9.173 1.00 91.56 88 LYS A CA 1
ATOM 690 C C . LYS A 1 88 ? -8.895 0.052 8.237 1.00 91.56 88 LYS A C 1
ATOM 692 O O . LYS A 1 88 ? -7.816 -0.414 8.598 1.00 91.56 88 LYS A O 1
ATOM 697 N N . ILE A 1 89 ? -9.417 -0.186 7.037 1.00 92.75 89 ILE A N 1
ATOM 698 C CA . ILE A 1 89 ? -8.818 -0.992 5.965 1.00 92.75 89 ILE A CA 1
ATOM 699 C C . ILE A 1 89 ? -9.149 -0.341 4.613 1.00 92.75 89 ILE A C 1
ATOM 701 O O . ILE A 1 89 ? -10.133 0.402 4.524 1.00 92.75 89 ILE A O 1
ATOM 705 N N . PRO A 1 90 ? -8.366 -0.576 3.549 1.00 94.88 90 PRO A N 1
ATOM 706 C CA . PRO A 1 90 ? -8.763 -0.147 2.213 1.00 94.88 90 PRO A CA 1
ATOM 707 C C . PRO A 1 90 ? -10.044 -0.866 1.763 1.00 94.88 90 PRO A C 1
ATOM 709 O O . PRO A 1 90 ? -10.249 -2.020 2.109 1.00 94.88 90 PRO A O 1
ATOM 712 N N . ASN A 1 91 ? -10.897 -0.213 0.974 1.00 93.38 91 ASN A N 1
ATOM 713 C CA . ASN A 1 91 ? -11.923 -0.886 0.174 1.00 93.38 91 ASN A CA 1
ATOM 714 C C . ASN A 1 91 ? -11.263 -1.563 -1.040 1.00 93.38 91 ASN A C 1
ATOM 716 O O . ASN A 1 91 ? -11.531 -2.723 -1.351 1.00 93.38 91 ASN A O 1
ATOM 720 N N . TRP A 1 92 ? -10.362 -0.839 -1.709 1.00 93.69 92 TRP A N 1
ATOM 721 C CA . TRP A 1 92 ? -9.560 -1.334 -2.824 1.00 93.69 92 TRP A CA 1
ATOM 722 C C . TRP A 1 92 ? -8.243 -0.564 -2.944 1.00 93.69 92 TRP A C 1
ATOM 724 O O . TRP A 1 92 ? -8.124 0.571 -2.479 1.00 93.69 92 TRP A O 1
ATOM 734 N N . VAL A 1 93 ? -7.259 -1.181 -3.598 1.00 96.19 93 VAL A N 1
ATOM 735 C CA . VAL A 1 93 ? -6.002 -0.538 -4.001 1.00 96.19 93 VAL A CA 1
ATOM 736 C C . VAL A 1 93 ? -5.727 -0.841 -5.468 1.00 96.19 93 VAL A C 1
ATOM 738 O O . VAL A 1 93 ? -5.811 -1.995 -5.883 1.00 96.19 93 VAL A O 1
ATOM 741 N N . ALA A 1 94 ? -5.409 0.192 -6.242 1.00 95.38 94 ALA A N 1
ATOM 742 C CA . ALA A 1 94 ? -5.099 0.109 -7.662 1.00 95.38 94 ALA A CA 1
ATOM 743 C C . ALA A 1 94 ? -3.690 0.642 -7.937 1.00 95.38 94 ALA A C 1
ATOM 745 O O . ALA A 1 94 ? -3.295 1.677 -7.400 1.00 95.38 94 ALA A O 1
ATOM 746 N N . TRP A 1 95 ? -2.929 -0.046 -8.778 1.00 94.69 95 TRP A N 1
ATOM 747 C CA . TRP A 1 95 ? -1.600 0.383 -9.205 1.00 94.69 95 TRP A CA 1
ATOM 748 C C . TRP A 1 95 ? -1.317 -0.079 -10.625 1.00 94.69 95 TRP A C 1
ATOM 750 O O . TRP A 1 95 ? -2.051 -0.877 -11.197 1.00 94.69 95 TRP A O 1
ATOM 760 N N . GLU A 1 96 ? -0.247 0.440 -11.205 1.00 92.50 96 GLU A N 1
ATOM 761 C CA . GLU A 1 96 ? 0.189 0.051 -12.538 1.00 92.50 96 GLU A CA 1
ATOM 762 C C . GLU A 1 96 ? 1.605 -0.513 -12.458 1.00 92.50 96 GLU A C 1
ATOM 764 O O . GLU A 1 96 ? 2.523 0.157 -11.966 1.00 92.50 96 GLU A O 1
ATOM 769 N N . LEU A 1 97 ? 1.767 -1.722 -12.983 1.00 91.38 97 LEU A N 1
ATOM 770 C CA . LEU A 1 97 ? 3.045 -2.369 -13.223 1.00 91.38 97 LEU A CA 1
ATOM 771 C C . LEU A 1 97 ? 3.494 -2.078 -14.652 1.00 91.38 97 LEU A C 1
ATOM 773 O O . LEU A 1 97 ? 2.886 -2.556 -15.604 1.00 91.38 97 LEU A O 1
ATOM 777 N N . THR A 1 98 ? 4.584 -1.331 -14.795 1.00 90.56 98 THR A N 1
ATOM 778 C CA . THR A 1 98 ? 5.241 -1.096 -16.087 1.00 90.56 98 THR A CA 1
ATOM 779 C C . THR A 1 98 ? 6.623 -1.746 -16.084 1.00 90.56 98 THR A C 1
ATOM 781 O O . THR A 1 98 ? 7.208 -1.914 -15.006 1.00 90.56 98 THR A O 1
ATOM 784 N N . PRO A 1 99 ? 7.192 -2.098 -17.249 1.00 88.12 99 PRO A N 1
ATOM 785 C CA . PRO A 1 99 ? 8.539 -2.663 -17.325 1.00 88.12 99 PRO A CA 1
ATOM 786 C C . PRO A 1 99 ? 9.610 -1.817 -16.615 1.00 88.12 99 PRO A C 1
ATOM 788 O O . PRO A 1 99 ? 10.529 -2.368 -16.010 1.00 88.12 99 PRO A O 1
ATOM 791 N N . GLU A 1 100 ? 9.476 -0.491 -16.615 1.00 89.50 100 GLU A N 1
ATOM 792 C CA . GLU A 1 100 ? 10.401 0.437 -15.952 1.00 89.50 100 GLU A CA 1
ATOM 793 C C . GLU A 1 100 ? 10.323 0.328 -14.424 1.00 89.50 100 GLU A C 1
ATOM 795 O O . GLU A 1 100 ? 11.348 0.414 -13.743 1.00 89.50 100 GLU A O 1
ATOM 800 N N . LYS A 1 101 ? 9.118 0.102 -13.883 1.00 91.06 101 LYS A N 1
ATOM 801 C CA . LYS A 1 101 ? 8.872 -0.089 -12.444 1.00 91.06 101 LYS A CA 1
ATOM 802 C C . LYS A 1 101 ? 9.374 -1.446 -11.931 1.00 91.06 101 LYS A C 1
ATOM 804 O O . LYS A 1 101 ? 9.527 -1.621 -10.726 1.00 91.06 101 LYS A O 1
ATOM 809 N N . LEU A 1 102 ? 9.683 -2.393 -12.822 1.00 89.75 102 LEU A N 1
ATOM 810 C CA . LEU A 1 102 ? 10.298 -3.677 -12.457 1.00 89.75 102 LEU A CA 1
ATOM 811 C C . LEU A 1 102 ? 11.806 -3.569 -12.188 1.00 89.75 102 LEU A C 1
ATOM 813 O O . LEU A 1 102 ? 12.410 -4.525 -11.702 1.00 89.75 102 LEU A O 1
ATOM 817 N N . ILE A 1 103 ? 12.433 -2.434 -12.512 1.00 91.62 103 ILE A N 1
ATOM 818 C CA . ILE A 1 103 ? 13.848 -2.204 -12.216 1.00 91.62 103 ILE A CA 1
ATOM 819 C C . ILE A 1 103 ? 13.981 -1.890 -10.727 1.00 91.62 103 ILE A C 1
ATOM 821 O O . ILE A 1 103 ? 13.657 -0.792 -10.275 1.00 91.62 103 ILE A O 1
ATOM 825 N N . GLU A 1 104 ? 14.485 -2.856 -9.966 1.00 92.81 104 GLU A N 1
ATOM 826 C CA . GLU A 1 104 ? 14.718 -2.697 -8.535 1.00 92.81 104 GLU A CA 1
ATOM 827 C C . GLU A 1 104 ? 15.878 -1.726 -8.270 1.00 92.81 104 GLU A C 1
ATOM 829 O O . GLU A 1 104 ? 16.981 -1.892 -8.789 1.00 92.81 104 GLU A O 1
ATOM 834 N N . ARG A 1 105 ? 15.622 -0.701 -7.453 1.00 93.75 105 ARG A N 1
ATOM 835 C CA . ARG A 1 105 ? 16.601 0.312 -7.017 1.00 93.75 105 ARG A CA 1
ATOM 836 C C . ARG A 1 105 ? 16.696 0.414 -5.499 1.00 93.75 105 ARG A C 1
ATOM 838 O O . ARG A 1 105 ? 17.695 0.892 -4.978 1.00 93.75 105 ARG A O 1
ATOM 845 N N . GLU A 1 106 ? 15.665 -0.052 -4.806 1.00 95.44 106 GLU A N 1
ATOM 846 C CA . GLU A 1 106 ? 15.500 0.069 -3.367 1.00 95.44 106 GLU A CA 1
ATOM 847 C C . GLU A 1 106 ? 15.310 -1.292 -2.715 1.00 95.44 106 GLU A C 1
ATOM 849 O O . GLU A 1 106 ? 14.660 -2.192 -3.258 1.00 95.44 106 GLU A O 1
ATOM 854 N N . SER A 1 107 ? 15.829 -1.416 -1.498 1.00 93.56 107 SER A N 1
ATOM 855 C CA . SER A 1 107 ? 15.538 -2.547 -0.632 1.00 93.56 107 SER A CA 1
ATOM 856 C C . SER A 1 107 ? 14.208 -2.350 0.094 1.00 93.56 107 SER A C 1
ATOM 858 O O . SER A 1 107 ? 13.680 -1.247 0.248 1.00 93.56 107 SER A O 1
ATOM 860 N N . ARG A 1 108 ? 13.638 -3.466 0.545 1.00 92.62 108 ARG A N 1
ATOM 861 C CA . ARG A 1 108 ? 12.416 -3.461 1.342 1.00 92.62 108 ARG A CA 1
ATOM 862 C C . ARG A 1 108 ? 12.691 -2.805 2.702 1.00 92.62 108 ARG A C 1
ATOM 864 O O . ARG A 1 108 ? 13.681 -3.132 3.348 1.00 92.62 108 ARG A O 1
ATOM 871 N N . THR A 1 109 ? 11.829 -1.882 3.132 1.00 89.94 109 THR A N 1
ATOM 872 C CA . THR A 1 109 ? 12.041 -1.129 4.385 1.00 89.94 109 THR A CA 1
ATOM 873 C C . THR A 1 109 ? 11.607 -1.898 5.629 1.00 89.94 109 THR A C 1
ATOM 875 O O . THR A 1 109 ? 12.159 -1.663 6.701 1.00 89.94 109 THR A O 1
ATOM 878 N N . ASP A 1 110 ? 10.603 -2.773 5.503 1.00 91.12 110 ASP A N 1
ATOM 879 C CA . ASP A 1 110 ? 10.010 -3.572 6.588 1.00 91.12 110 ASP A CA 1
ATOM 880 C C . ASP A 1 110 ? 9.490 -2.756 7.785 1.00 91.12 110 ASP A C 1
ATOM 882 O O . ASP A 1 110 ? 9.311 -3.265 8.895 1.00 91.12 110 ASP A O 1
ATOM 886 N N . LYS A 1 111 ? 9.180 -1.478 7.548 1.00 94.25 111 LYS A N 1
ATOM 887 C CA . LYS A 1 111 ? 8.699 -0.536 8.561 1.00 94.25 111 LYS A CA 1
ATOM 888 C C . LYS A 1 111 ? 7.274 -0.116 8.253 1.00 94.25 111 LYS A C 1
ATOM 890 O O . LYS A 1 111 ? 7.058 0.838 7.519 1.00 94.25 111 LYS A O 1
ATOM 895 N N . PHE A 1 112 ? 6.318 -0.821 8.849 1.00 96.38 112 PHE A N 1
ATOM 896 C CA . PHE A 1 112 ? 4.906 -0.444 8.818 1.00 96.38 112 PHE A CA 1
ATOM 897 C C . PHE A 1 112 ? 4.673 0.843 9.609 1.00 96.38 112 PHE A C 1
ATOM 899 O O . PHE A 1 112 ? 5.037 0.913 10.786 1.00 96.38 112 PHE A O 1
ATOM 906 N N . LEU A 1 113 ? 4.058 1.834 8.967 1.00 96.31 113 LEU A N 1
ATOM 907 C CA . LEU A 1 113 ? 3.877 3.172 9.524 1.00 96.31 113 LEU A CA 1
ATOM 908 C C . LEU A 1 113 ? 2.417 3.616 9.408 1.00 96.31 113 LEU A C 1
ATOM 910 O O . LEU A 1 113 ? 1.775 3.322 8.396 1.00 96.31 113 LEU A O 1
ATOM 914 N N . PRO A 1 114 ? 1.885 4.342 10.403 1.00 96.38 114 PRO A N 1
ATOM 915 C CA . PRO A 1 114 ? 0.621 5.041 10.234 1.00 96.38 114 PRO A CA 1
ATOM 916 C C . PRO A 1 114 ? 0.709 6.005 9.047 1.00 96.38 114 PRO A C 1
ATOM 918 O O . PRO A 1 114 ? 1.770 6.566 8.770 1.00 96.38 114 PRO A O 1
ATOM 921 N N . ASP A 1 115 ? -0.401 6.170 8.336 1.00 96.38 115 ASP A N 1
ATOM 922 C CA . ASP A 1 115 ? -0.447 7.064 7.184 1.00 96.38 115 ASP A CA 1
ATOM 923 C C . ASP A 1 115 ? -0.456 8.532 7.656 1.00 96.38 115 ASP A C 1
ATOM 925 O O . ASP A 1 115 ? -1.332 8.888 8.450 1.00 96.38 115 ASP A O 1
ATOM 929 N N . PRO A 1 116 ? 0.491 9.377 7.204 1.00 95.94 116 PRO A N 1
ATOM 930 C CA . PRO A 1 116 ? 0.594 10.768 7.645 1.00 95.94 116 PRO A CA 1
ATOM 931 C C . PRO A 1 116 ? -0.584 11.649 7.200 1.00 95.94 116 PRO A C 1
ATOM 933 O O . PRO A 1 116 ? -0.803 12.698 7.802 1.00 95.94 116 PRO A O 1
ATOM 936 N N . ASP A 1 117 ? -1.352 11.234 6.187 1.00 94.50 117 ASP A N 1
ATOM 937 C CA . ASP A 1 117 ? -2.524 11.978 5.700 1.00 94.50 117 ASP A CA 1
ATOM 938 C C . ASP A 1 117 ? -3.795 11.681 6.517 1.00 94.50 117 ASP A C 1
ATOM 940 O O . ASP A 1 117 ? -4.873 12.219 6.237 1.00 94.50 117 ASP A O 1
ATOM 944 N N . LEU A 1 118 ? -3.703 10.798 7.517 1.00 91.50 118 LEU A N 1
ATOM 945 C CA . LEU A 1 118 ? -4.779 10.535 8.464 1.00 91.50 118 LEU A CA 1
ATOM 946 C C . LEU A 1 118 ? -4.524 11.262 9.789 1.00 91.50 118 LEU A C 1
ATOM 948 O O . LEU A 1 118 ? -3.400 11.261 10.290 1.00 91.50 118 LEU A O 1
ATOM 952 N N . PRO A 1 119 ? -5.567 11.832 10.421 1.00 91.75 119 PRO A N 1
ATOM 953 C CA . PRO A 1 119 ? -5.426 12.349 11.774 1.00 91.75 119 PRO A CA 1
ATOM 954 C C . PRO A 1 119 ? -5.082 11.202 12.730 1.00 91.75 119 PRO A C 1
ATOM 956 O O . PRO A 1 119 ? -5.571 10.083 12.568 1.00 91.75 119 PRO A O 1
ATOM 959 N N . GLU A 1 120 ? -4.299 11.490 13.770 1.00 89.12 120 GLU A N 1
ATOM 960 C CA . GLU A 1 120 ? -3.799 10.488 14.725 1.00 89.12 120 GLU A CA 1
ATOM 961 C C . GLU A 1 120 ? -4.919 9.617 15.324 1.00 89.12 120 GLU A C 1
ATOM 963 O O . GLU A 1 120 ? -4.770 8.407 15.467 1.00 89.12 120 GLU A O 1
ATOM 968 N N . SER A 1 121 ? -6.093 10.202 15.579 1.00 87.12 121 SER A N 1
ATOM 969 C CA . SER A 1 121 ? -7.270 9.490 16.099 1.00 87.12 121 SER A CA 1
ATOM 970 C C . SER A 1 121 ? -7.842 8.422 15.154 1.00 87.12 121 SER A C 1
ATOM 972 O O . SER A 1 121 ? -8.574 7.532 15.597 1.00 87.12 121 SER A O 1
ATOM 974 N N . GLN A 1 122 ? -7.530 8.502 13.860 1.00 87.19 122 GLN A N 1
ATOM 975 C CA . GLN A 1 122 ? -7.977 7.582 12.809 1.00 87.19 122 GLN A CA 1
ATOM 976 C C . GLN A 1 122 ? -6.842 6.698 12.283 1.00 87.19 122 GLN A C 1
ATOM 978 O O . GLN A 1 122 ? -7.104 5.743 11.548 1.00 87.19 122 GLN A O 1
ATOM 983 N N . ALA A 1 123 ? -5.601 7.001 12.658 1.00 87.88 123 ALA A N 1
ATOM 984 C CA . ALA A 1 123 ? -4.430 6.299 12.186 1.00 87.88 123 ALA A CA 1
ATOM 985 C C . ALA A 1 123 ? -4.401 4.862 12.732 1.00 87.88 123 ALA A C 1
ATOM 987 O O . ALA A 1 123 ? -4.674 4.602 13.906 1.00 87.88 123 ALA A O 1
ATOM 988 N N . VAL A 1 124 ? -4.096 3.914 11.850 1.00 91.75 124 VAL A N 1
ATOM 989 C CA . VAL A 1 124 ? -3.889 2.510 12.212 1.00 91.75 124 VAL A CA 1
ATOM 990 C C . VAL A 1 124 ? -2.411 2.315 12.477 1.00 91.75 124 VAL A C 1
ATOM 992 O O . VAL A 1 124 ? -1.564 2.843 11.758 1.00 91.75 124 VAL A O 1
ATOM 995 N N . THR A 1 125 ? -2.099 1.548 13.508 1.00 91.94 125 THR A N 1
ATOM 996 C CA . THR A 1 125 ? -0.734 1.273 13.935 1.00 91.94 125 THR A CA 1
ATOM 997 C C . THR A 1 125 ? -0.460 -0.223 13.895 1.00 91.94 125 THR A C 1
ATOM 999 O O . THR A 1 125 ? -1.351 -1.061 13.748 1.00 91.94 125 THR A O 1
ATOM 1002 N N . THR A 1 126 ? 0.806 -0.592 14.065 1.00 90.19 126 THR A N 1
ATOM 1003 C CA . THR A 1 126 ? 1.172 -2.009 14.181 1.00 90.19 126 THR A CA 1
ATOM 1004 C C . THR A 1 126 ? 0.562 -2.686 15.411 1.00 90.19 126 THR A C 1
ATOM 1006 O O . THR A 1 126 ? 0.395 -3.906 15.397 1.00 90.19 126 THR A O 1
ATOM 1009 N N . ASP A 1 127 ? 0.189 -1.919 16.440 1.00 89.19 127 ASP A N 1
ATOM 1010 C CA . ASP A 1 127 ? -0.426 -2.444 17.659 1.00 89.19 127 ASP A CA 1
ATOM 1011 C C . ASP A 1 127 ? -1.838 -2.980 17.411 1.00 89.19 127 ASP A C 1
ATOM 1013 O O . ASP A 1 127 ? -2.210 -3.979 18.023 1.00 89.19 127 ASP A O 1
ATOM 1017 N N . ASP A 1 128 ? -2.574 -2.414 16.450 1.00 86.38 128 ASP A N 1
ATOM 1018 C CA . ASP A 1 128 ? -3.918 -2.874 16.072 1.00 86.38 128 ASP A CA 1
ATOM 1019 C C . ASP A 1 128 ? -3.921 -4.297 15.480 1.00 86.38 128 ASP A C 1
ATOM 1021 O O . ASP A 1 128 ? -4.942 -4.982 15.493 1.00 86.38 128 ASP A O 1
ATOM 1025 N N . TYR A 1 129 ? -2.766 -4.762 14.990 1.00 86.69 129 TYR A N 1
ATOM 1026 C CA . TYR A 1 129 ? -2.575 -6.108 14.443 1.00 86.69 129 TYR A CA 1
ATOM 1027 C C . TYR A 1 129 ? -1.997 -7.092 15.465 1.00 86.69 129 TYR A C 1
ATOM 1029 O O . TYR A 1 129 ? -2.060 -8.309 15.255 1.00 86.69 129 TYR A O 1
ATOM 1037 N N . LYS A 1 130 ? -1.422 -6.611 16.575 1.00 85.50 130 LYS A N 1
ATOM 1038 C CA . LYS A 1 130 ? -0.810 -7.490 17.577 1.00 85.50 130 LYS A CA 1
ATOM 1039 C C . LYS A 1 130 ? -1.873 -8.408 18.177 1.00 85.50 130 LYS A C 1
ATOM 1041 O O . LYS A 1 130 ? -2.952 -7.971 18.554 1.00 85.50 130 LYS A O 1
ATOM 1046 N N . ARG A 1 131 ? -1.532 -9.695 18.313 1.00 84.88 131 ARG A N 1
ATOM 1047 C CA . ARG A 1 131 ? -2.397 -10.745 18.897 1.00 84.88 131 ARG A CA 1
ATOM 1048 C C . ARG A 1 131 ? -3.702 -11.012 18.126 1.00 84.88 131 ARG A C 1
ATOM 1050 O O . ARG A 1 131 ? -4.564 -11.713 18.640 1.00 84.88 131 ARG A O 1
ATOM 1057 N N . SER A 1 132 ? -3.830 -10.507 16.898 1.00 84.19 132 SER A N 1
ATOM 1058 C CA . SER A 1 132 ? -4.972 -10.797 16.020 1.00 84.19 132 SER A CA 1
ATOM 1059 C C . SER A 1 132 ? -4.928 -12.198 15.399 1.00 84.19 132 SER A C 1
ATOM 1061 O O . SER A 1 132 ? -5.960 -12.714 14.984 1.00 84.19 132 SER A O 1
ATOM 1063 N N . GLY A 1 133 ? -3.735 -12.802 15.312 1.00 86.81 133 GLY A N 1
ATOM 1064 C CA . GLY A 1 133 ? -3.502 -14.026 14.538 1.00 86.81 133 GLY A CA 1
ATOM 1065 C C . GLY A 1 133 ? -3.459 -13.801 13.020 1.00 86.81 133 GLY A C 1
ATOM 1066 O O . GLY A 1 133 ? -3.481 -14.770 12.269 1.00 86.81 133 GLY A O 1
ATOM 1067 N N . MET A 1 134 ? -3.419 -12.541 12.570 1.00 88.25 134 MET A N 1
ATOM 1068 C CA . MET A 1 134 ? -3.367 -12.162 11.159 1.00 88.25 134 MET A CA 1
ATOM 1069 C C . MET A 1 134 ? -2.098 -11.380 10.824 1.00 88.25 134 MET A C 1
ATOM 1071 O O . MET A 1 134 ? -1.564 -10.621 11.638 1.00 88.25 134 MET A O 1
ATOM 1075 N N . ASP A 1 135 ? -1.632 -11.552 9.590 1.00 90.25 135 ASP A N 1
ATOM 1076 C CA . ASP A 1 135 ? -0.539 -10.780 9.019 1.00 90.25 135 ASP A CA 1
ATOM 1077 C C . ASP A 1 135 ? -1.006 -9.392 8.560 1.00 90.25 135 ASP A C 1
ATOM 1079 O O . ASP A 1 135 ? -2.159 -9.168 8.183 1.00 90.25 135 ASP A O 1
ATOM 1083 N N . ARG A 1 136 ? -0.040 -8.471 8.520 1.00 94.00 136 ARG A N 1
ATOM 1084 C CA . ARG A 1 136 ? -0.140 -7.189 7.814 1.00 94.00 136 ARG A CA 1
ATOM 1085 C C . ARG A 1 136 ? 0.128 -7.429 6.328 1.00 94.00 136 ARG A C 1
ATOM 1087 O O . ARG A 1 136 ? 1.271 -7.328 5.874 1.00 94.00 136 ARG A O 1
ATOM 1094 N N . GLY A 1 137 ? -0.914 -7.815 5.603 1.00 94.25 137 GLY A N 1
ATOM 1095 C CA . GLY A 1 137 ? -0.838 -8.104 4.177 1.00 94.25 137 GLY A CA 1
ATOM 1096 C C . GLY A 1 137 ? -0.860 -6.827 3.350 1.00 94.25 137 GLY A C 1
ATOM 1097 O O . GLY A 1 137 ? -1.748 -5.994 3.514 1.00 94.25 137 GLY A O 1
ATOM 1098 N N . HIS A 1 138 ? 0.121 -6.662 2.466 1.00 95.69 138 HIS A N 1
ATOM 1099 C CA . HIS A 1 138 ? 0.145 -5.528 1.542 1.00 95.69 138 HIS A CA 1
ATOM 1100 C C . HIS A 1 138 ? -0.940 -5.706 0.485 1.00 95.69 138 HIS A C 1
ATOM 1102 O O . HIS A 1 138 ? -1.089 -6.805 -0.039 1.00 95.69 138 HIS A O 1
ATOM 1108 N N . MET A 1 139 ? -1.664 -4.641 0.144 1.00 95.12 139 MET A N 1
ATOM 1109 C CA . MET A 1 139 ? -2.587 -4.648 -0.990 1.00 95.12 139 MET A CA 1
ATOM 1110 C C . MET A 1 139 ? -1.839 -4.379 -2.296 1.00 95.12 139 MET A C 1
ATOM 1112 O O . MET A 1 139 ? -1.838 -5.248 -3.162 1.00 95.12 139 MET A O 1
ATOM 1116 N N . CYS A 1 140 ? -1.150 -3.235 -2.390 1.00 96.06 140 CYS A N 1
ATOM 1117 C CA . CYS A 1 140 ? -0.098 -2.991 -3.374 1.00 96.06 140 CYS A CA 1
ATOM 1118 C C . CYS A 1 140 ? 1.244 -3.521 -2.824 1.00 96.06 140 CYS A C 1
ATOM 1120 O O . CYS A 1 140 ? 1.687 -3.045 -1.768 1.00 96.06 140 CYS A O 1
ATOM 1122 N N . PRO A 1 141 ? 1.898 -4.493 -3.483 1.00 95.69 141 PRO A N 1
ATOM 1123 C CA . PRO A 1 141 ? 3.068 -5.175 -2.936 1.00 95.69 141 PRO A CA 1
ATOM 1124 C C . PRO A 1 141 ? 4.286 -4.256 -2.815 1.00 95.69 141 PRO A C 1
ATOM 1126 O O . PRO A 1 141 ? 4.587 -3.466 -3.708 1.00 95.69 141 PRO A O 1
ATOM 1129 N N . ALA A 1 142 ? 5.084 -4.422 -1.758 1.00 95.88 142 ALA A N 1
ATOM 1130 C CA . ALA A 1 142 ? 6.359 -3.704 -1.638 1.00 95.88 142 ALA A CA 1
ATOM 1131 C C . ALA A 1 142 ? 7.338 -4.053 -2.781 1.00 95.88 142 ALA A C 1
ATOM 1133 O O . ALA A 1 142 ? 8.125 -3.211 -3.207 1.00 95.88 142 ALA A O 1
ATOM 1134 N N . GLY A 1 143 ? 7.284 -5.289 -3.300 1.00 94.31 143 GLY A N 1
ATOM 1135 C CA . GLY A 1 143 ? 8.104 -5.731 -4.437 1.00 94.31 143 GLY A CA 1
ATOM 1136 C C . GLY A 1 143 ? 7.873 -4.904 -5.704 1.00 94.31 143 GLY A C 1
ATOM 1137 O O . GLY A 1 143 ? 8.830 -4.569 -6.395 1.00 94.31 143 GLY A O 1
ATOM 1138 N N . ASP A 1 144 ? 6.632 -4.478 -5.930 1.00 95.12 144 ASP A N 1
ATOM 1139 C CA . ASP A 1 144 ? 6.210 -3.696 -7.098 1.00 95.12 144 ASP A CA 1
ATOM 1140 C C . ASP A 1 144 ? 6.611 -2.212 -6.992 1.00 95.12 144 ASP A C 1
ATOM 1142 O O . ASP A 1 144 ? 6.463 -1.436 -7.935 1.00 95.12 144 ASP A O 1
ATOM 1146 N N . ASN A 1 145 ? 7.146 -1.807 -5.837 1.00 96.81 145 ASN A N 1
ATOM 1147 C CA . ASN A 1 145 ? 7.513 -0.432 -5.509 1.00 96.81 145 ASN A CA 1
ATOM 1148 C C . ASN A 1 145 ? 9.025 -0.239 -5.306 1.00 96.81 145 ASN A C 1
ATOM 1150 O O . ASN A 1 145 ? 9.470 0.828 -4.884 1.00 96.81 145 ASN A O 1
ATOM 1154 N N . ARG A 1 146 ? 9.838 -1.253 -5.637 1.00 96.31 146 ARG A N 1
ATOM 1155 C CA . ARG A 1 146 ? 11.308 -1.222 -5.506 1.00 96.31 146 ARG A CA 1
ATOM 1156 C C . ARG A 1 146 ? 12.004 -0.225 -6.428 1.00 96.31 146 ARG A C 1
ATOM 1158 O O . ARG A 1 146 ? 13.191 0.021 -6.257 1.00 96.31 146 ARG A O 1
ATOM 1165 N N . TRP A 1 147 ? 11.305 0.354 -7.395 1.00 96.06 147 TRP A N 1
ATOM 1166 C CA . TRP A 1 147 ? 11.864 1.294 -8.366 1.00 96.06 147 TRP A CA 1
ATOM 1167 C C . TRP A 1 147 ? 12.096 2.709 -7.812 1.00 96.06 147 TRP A C 1
ATOM 1169 O O . TRP A 1 147 ? 12.768 3.507 -8.468 1.00 96.06 147 TRP A O 1
ATOM 1179 N N . HIS A 1 148 ? 11.553 3.053 -6.635 1.00 97.00 148 HIS A N 1
ATOM 1180 C CA . HIS A 1 148 ? 11.705 4.388 -6.046 1.00 97.00 148 HIS A CA 1
ATOM 1181 C C . HIS A 1 148 ? 11.511 4.392 -4.523 1.00 97.00 148 HIS A C 1
ATOM 1183 O O . HIS A 1 148 ? 10.508 3.886 -4.023 1.00 97.00 148 HIS A O 1
ATOM 1189 N N . TRP A 1 149 ? 12.399 5.071 -3.784 1.00 96.62 149 TRP A N 1
ATOM 1190 C CA . TRP A 1 149 ? 12.406 5.082 -2.309 1.00 96.62 149 TRP A CA 1
ATOM 1191 C C . TRP A 1 149 ? 11.064 5.503 -1.695 1.00 96.62 149 TRP A C 1
ATOM 1193 O O . TRP A 1 149 ? 10.561 4.861 -0.778 1.00 96.62 149 TRP A O 1
ATOM 1203 N N . LYS A 1 150 ? 10.448 6.563 -2.237 1.00 97.12 150 LYS A N 1
ATOM 1204 C CA . LYS A 1 150 ? 9.145 7.062 -1.775 1.00 97.12 150 LYS A CA 1
ATOM 1205 C C . LYS A 1 150 ? 8.021 6.049 -2.003 1.00 97.12 150 LYS A C 1
ATOM 1207 O O . LYS A 1 150 ? 7.249 5.809 -1.087 1.00 97.12 150 LYS A O 1
ATOM 1212 N N . ALA A 1 151 ? 7.966 5.411 -3.175 1.00 97.56 151 ALA A N 1
ATOM 1213 C CA . ALA A 1 151 ? 6.965 4.383 -3.462 1.00 97.56 151 ALA A CA 1
ATOM 1214 C C . ALA A 1 151 ? 7.131 3.179 -2.522 1.00 97.56 151 ALA A C 1
ATOM 1216 O O . ALA A 1 151 ? 6.154 2.687 -1.960 1.00 97.56 151 ALA A O 1
ATOM 1217 N N . MET A 1 152 ? 8.378 2.755 -2.287 1.00 97.69 152 MET A N 1
ATOM 1218 C CA . MET A 1 152 ? 8.697 1.714 -1.315 1.00 97.69 152 MET A CA 1
ATOM 1219 C C . MET A 1 152 ? 8.221 2.101 0.089 1.00 97.69 152 MET A C 1
ATOM 1221 O O . MET A 1 152 ? 7.510 1.326 0.716 1.00 97.69 152 MET A O 1
ATOM 1225 N N . GLN A 1 153 ? 8.551 3.296 0.582 1.00 97.75 153 GLN A N 1
ATOM 1226 C CA . GLN A 1 153 ? 8.120 3.757 1.904 1.00 97.75 153 GLN A CA 1
ATOM 1227 C C . GLN A 1 153 ? 6.590 3.812 2.030 1.00 97.75 153 GLN A C 1
ATOM 1229 O O . GLN A 1 153 ? 6.039 3.281 2.992 1.00 97.75 153 GLN A O 1
ATOM 1234 N N . GLU A 1 154 ? 5.906 4.410 1.055 1.00 98.00 154 GLU A N 1
ATOM 1235 C CA . GLU A 1 154 ? 4.446 4.550 1.047 1.00 98.00 154 GLU A CA 1
ATOM 1236 C C . GLU A 1 154 ? 3.726 3.200 0.929 1.00 98.00 154 GLU A C 1
ATOM 1238 O O . GLU A 1 154 ? 2.601 3.063 1.407 1.00 98.00 154 GLU A O 1
ATOM 1243 N N . SER A 1 155 ? 4.357 2.170 0.349 1.00 97.69 155 SER A N 1
ATOM 1244 C CA . SER A 1 155 ? 3.789 0.812 0.321 1.00 97.69 155 SER A CA 1
ATOM 1245 C C . SER A 1 155 ? 3.604 0.210 1.722 1.00 97.69 155 SER A C 1
ATOM 1247 O O . SER A 1 155 ? 2.739 -0.643 1.906 1.00 97.69 155 SER A O 1
ATOM 1249 N N . PHE A 1 156 ? 4.335 0.706 2.726 1.00 98.00 156 PHE A N 1
ATOM 1250 C CA . PHE A 1 156 ? 4.223 0.265 4.118 1.00 98.00 156 PHE A CA 1
ATOM 1251 C C . PHE A 1 156 ? 3.253 1.094 4.970 1.00 98.00 156 PHE A C 1
ATOM 1253 O O . PHE A 1 156 ? 3.137 0.849 6.177 1.00 98.00 156 PHE A O 1
ATOM 1260 N N . TYR A 1 157 ? 2.554 2.069 4.385 1.00 98.12 157 TYR A N 1
ATOM 1261 C CA . TYR A 1 157 ? 1.506 2.782 5.110 1.00 98.12 157 TYR A CA 1
ATOM 1262 C C . TYR A 1 157 ? 0.347 1.853 5.445 1.00 98.12 157 TYR A C 1
ATOM 1264 O O . TYR A 1 157 ? -0.091 1.062 4.612 1.00 98.12 157 TYR A O 1
ATOM 1272 N N . MET A 1 158 ? -0.176 1.964 6.669 1.00 96.44 158 MET A N 1
ATOM 1273 C CA . MET A 1 158 ? -1.240 1.079 7.158 1.00 96.44 158 MET A CA 1
ATOM 1274 C C . MET A 1 158 ? -2.545 1.179 6.348 1.00 96.44 158 MET A C 1
ATOM 1276 O O . MET A 1 158 ? -3.347 0.253 6.375 1.00 96.44 158 MET A O 1
ATOM 1280 N N . THR A 1 159 ? -2.735 2.247 5.572 1.00 96.56 159 THR A N 1
ATOM 1281 C CA . THR A 1 159 ? -3.833 2.421 4.601 1.00 96.56 159 THR A CA 1
ATOM 1282 C C . THR A 1 159 ? -3.743 1.483 3.392 1.00 96.56 159 THR A C 1
ATOM 1284 O O . THR A 1 159 ? -4.757 1.229 2.748 1.00 96.56 159 THR A O 1
ATOM 1287 N N . ASN A 1 160 ? -2.564 0.919 3.113 1.00 97.25 160 ASN A N 1
ATOM 1288 C CA . ASN A 1 160 ? -2.327 -0.128 2.112 1.00 97.25 160 ASN A CA 1
ATOM 1289 C C . ASN A 1 160 ? -2.334 -1.541 2.713 1.00 97.25 160 ASN A C 1
ATOM 1291 O O . ASN A 1 160 ? -2.064 -2.518 2.013 1.00 97.25 160 ASN A O 1
ATOM 1295 N N . ILE A 1 161 ? -2.600 -1.674 4.013 1.00 95.62 161 ILE A N 1
ATOM 1296 C CA . ILE A 1 161 ? -2.517 -2.954 4.706 1.00 95.62 161 ILE A CA 1
ATOM 1297 C C . ILE A 1 161 ? -3.915 -3.493 4.964 1.00 95.62 161 ILE A C 1
ATOM 1299 O O . ILE A 1 161 ? -4.765 -2.827 5.552 1.00 95.62 161 ILE A O 1
ATOM 1303 N N . CYS A 1 162 ? -4.126 -4.731 4.529 1.00 92.56 162 CYS A N 1
ATOM 1304 C CA . CYS A 1 162 ? -5.320 -5.505 4.809 1.00 92.56 162 CYS A CA 1
ATOM 1305 C C . CYS A 1 162 ? -4.931 -6.701 5.705 1.00 92.56 162 CYS A C 1
ATOM 1307 O O . CYS A 1 162 ? -3.820 -7.237 5.602 1.00 92.56 162 CYS A O 1
ATOM 1309 N N . PRO A 1 163 ? -5.819 -7.141 6.598 1.00 91.00 163 PRO A N 1
ATOM 1310 C CA . PRO A 1 163 ? -5.578 -8.270 7.486 1.00 91.00 163 PRO A CA 1
ATOM 1311 C C . PRO A 1 163 ? -5.648 -9.563 6.695 1.00 91.00 163 PRO A C 1
ATOM 1313 O O . PRO A 1 163 ? -6.648 -9.825 6.028 1.00 91.00 163 PRO A O 1
ATOM 1316 N N . GLN A 1 164 ? -4.591 -10.368 6.736 1.00 89.94 164 GLN A N 1
ATOM 1317 C CA . GLN A 1 164 ? -4.515 -11.567 5.904 1.00 89.94 164 GLN A CA 1
ATOM 1318 C C . GLN A 1 164 ? -4.118 -12.797 6.711 1.00 89.94 164 GLN A C 1
ATOM 1320 O O . GLN A 1 164 ? -3.325 -12.731 7.651 1.00 89.94 164 GLN A O 1
ATOM 1325 N N . ASN A 1 165 ? -4.668 -13.946 6.320 1.00 89.19 165 ASN A N 1
ATOM 1326 C CA . ASN A 1 165 ? -4.208 -15.235 6.817 1.00 89.19 165 ASN A CA 1
ATOM 1327 C C . ASN A 1 165 ? -2.751 -15.465 6.377 1.00 89.19 165 ASN A C 1
ATOM 1329 O O . ASN A 1 165 ? -2.397 -15.168 5.236 1.00 89.19 165 ASN A O 1
ATOM 1333 N N . HIS A 1 166 ? -1.925 -16.017 7.269 1.00 87.69 166 HIS A N 1
ATOM 1334 C CA . HIS A 1 166 ? -0.506 -16.278 7.014 1.00 87.69 166 HIS A CA 1
ATOM 1335 C C . HIS A 1 166 ? -0.246 -17.086 5.734 1.00 87.69 166 HIS A C 1
ATOM 1337 O O . HIS A 1 166 ? 0.648 -16.727 4.968 1.00 87.69 166 HIS A O 1
ATOM 1343 N N . ASN A 1 167 ? -1.033 -18.137 5.483 1.00 87.50 167 ASN A N 1
ATOM 1344 C CA . ASN A 1 167 ? -0.855 -19.000 4.313 1.00 87.50 167 ASN A CA 1
ATOM 1345 C C . ASN A 1 167 ? -1.203 -18.255 3.025 1.00 87.50 167 ASN A C 1
ATOM 1347 O O . ASN A 1 167 ? -0.440 -18.306 2.069 1.00 87.50 167 ASN A O 1
ATOM 1351 N N . LEU A 1 168 ? -2.301 -17.495 3.037 1.00 86.06 168 LEU A N 1
ATOM 1352 C CA . LEU A 1 168 ? -2.713 -16.692 1.889 1.00 86.06 168 LEU A CA 1
ATOM 1353 C C . LEU A 1 168 ? -1.666 -15.620 1.562 1.00 86.06 168 LEU A C 1
ATOM 1355 O O . LEU A 1 168 ? -1.242 -15.506 0.421 1.00 86.06 168 LEU A O 1
ATOM 1359 N N . ASN A 1 169 ? -1.222 -14.859 2.567 1.00 86.69 169 ASN A N 1
ATOM 1360 C CA . ASN A 1 169 ? -0.295 -13.738 2.391 1.00 86.69 169 ASN A CA 1
ATOM 1361 C C . ASN A 1 169 ? 1.098 -14.183 1.915 1.00 86.69 169 ASN A C 1
ATOM 1363 O O . ASN A 1 169 ? 1.740 -13.489 1.132 1.00 86.69 169 ASN A O 1
ATOM 1367 N N . ARG A 1 170 ? 1.597 -15.321 2.415 1.00 86.62 170 ARG A N 1
ATOM 1368 C CA . ARG A 1 170 ? 2.972 -15.783 2.146 1.00 86.62 170 ARG A CA 1
ATOM 1369 C C . ARG A 1 170 ? 3.069 -16.861 1.066 1.00 86.62 170 ARG A C 1
ATOM 1371 O O . ARG A 1 170 ? 4.174 -17.083 0.576 1.00 86.62 170 AR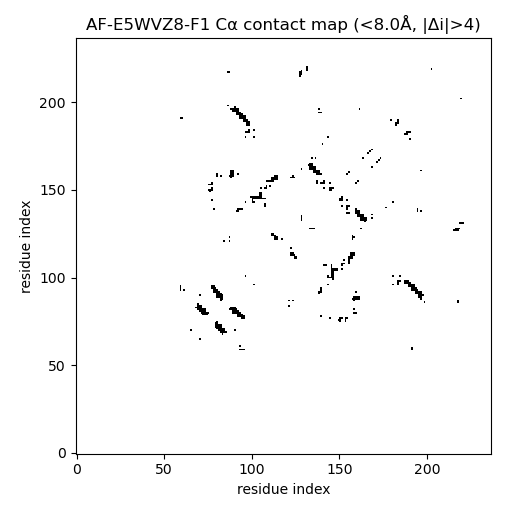G A O 1
ATOM 1378 N N . GLY A 1 171 ? 1.957 -17.518 0.744 1.00 90.50 171 GLY A N 1
ATOM 1379 C CA . GLY A 1 171 ? 1.823 -18.532 -0.301 1.00 90.50 171 GLY A CA 1
ATOM 1380 C C . GLY A 1 171 ? 1.129 -17.949 -1.526 1.00 90.50 171 GLY A C 1
ATOM 1381 O O . GLY A 1 171 ? 1.709 -17.100 -2.199 1.00 90.50 171 GLY A O 1
ATOM 1382 N N . ASP A 1 172 ? -0.119 -18.359 -1.766 1.00 86.75 172 ASP A N 1
ATOM 1383 C CA . ASP A 1 172 ? -0.887 -18.089 -2.992 1.00 86.75 172 ASP A CA 1
ATOM 1384 C C . ASP A 1 172 ? -0.805 -16.633 -3.466 1.00 86.75 172 ASP A C 1
ATOM 1386 O O . ASP A 1 172 ? -0.627 -16.354 -4.652 1.00 86.75 172 ASP A O 1
ATOM 1390 N N . TRP A 1 173 ? -0.909 -15.678 -2.536 1.00 86.50 173 TRP A N 1
ATOM 1391 C CA . TRP A 1 173 ? -0.873 -14.271 -2.901 1.00 86.50 173 TRP A CA 1
ATOM 1392 C C . TRP A 1 173 ? 0.503 -13.833 -3.408 1.00 86.50 173 TRP A C 1
ATOM 1394 O O . TRP A 1 173 ? 0.605 -13.129 -4.411 1.00 86.50 173 TRP A O 1
ATOM 1404 N N . LYS A 1 174 ? 1.570 -14.291 -2.754 1.00 87.69 174 LYS A N 1
ATOM 1405 C CA . LYS A 1 174 ? 2.944 -14.023 -3.179 1.00 87.69 174 LYS A CA 1
ATOM 1406 C C . LYS A 1 174 ? 3.215 -14.621 -4.564 1.00 87.69 174 LYS A C 1
ATOM 1408 O O . LYS A 1 174 ? 3.852 -13.972 -5.391 1.00 87.69 174 LYS A O 1
ATOM 1413 N N . GLU A 1 175 ? 2.719 -15.827 -4.827 1.00 91.00 175 GLU A N 1
ATOM 1414 C CA . GLU A 1 175 ? 2.862 -16.480 -6.134 1.00 91.00 175 GLU A CA 1
ATOM 1415 C C . GLU A 1 175 ? 2.152 -15.691 -7.241 1.00 91.00 175 GLU A C 1
ATOM 1417 O O . GLU A 1 175 ? 2.722 -15.473 -8.312 1.00 91.00 175 GLU A O 1
ATOM 1422 N N . LEU A 1 176 ? 0.947 -15.180 -6.965 1.00 89.06 176 LEU A N 1
ATOM 1423 C CA . LEU A 1 176 ? 0.222 -14.323 -7.902 1.00 89.06 176 LEU A CA 1
ATOM 1424 C C . LEU A 1 176 ? 0.974 -13.012 -8.181 1.00 89.06 176 LEU A C 1
ATOM 1426 O O . LEU A 1 176 ? 1.100 -12.609 -9.338 1.00 89.06 176 LEU A O 1
ATOM 1430 N N . GLU A 1 177 ? 1.514 -12.359 -7.148 1.00 89.75 177 GLU A N 1
ATOM 1431 C CA . GLU A 1 177 ? 2.336 -11.151 -7.309 1.00 89.75 177 GLU A CA 1
ATOM 1432 C C . GLU A 1 177 ? 3.569 -11.415 -8.193 1.00 89.75 177 GLU A C 1
ATOM 1434 O O . GLU A 1 177 ? 3.918 -10.605 -9.056 1.00 89.75 177 GLU A O 1
ATOM 1439 N N . GLU A 1 178 ? 4.243 -12.551 -7.992 1.00 91.19 178 GLU A N 1
ATOM 1440 C CA . GLU A 1 178 ? 5.397 -12.963 -8.797 1.00 91.19 178 GLU A CA 1
ATOM 1441 C C . GLU A 1 178 ? 5.010 -13.248 -10.254 1.00 91.19 178 GLU A C 1
ATOM 1443 O O . GLU A 1 178 ? 5.713 -12.807 -11.171 1.00 91.19 178 GLU A O 1
ATOM 1448 N N . ALA A 1 179 ? 3.871 -13.904 -10.481 1.00 90.81 179 ALA A N 1
ATOM 1449 C CA . ALA A 1 179 ? 3.343 -14.162 -11.816 1.00 90.81 179 ALA A CA 1
ATOM 1450 C C . ALA A 1 179 ? 3.009 -12.862 -12.567 1.00 90.81 179 ALA A C 1
ATOM 1452 O O . ALA A 1 179 ? 3.426 -12.701 -13.717 1.00 90.81 179 ALA A O 1
ATOM 1453 N N . CYS A 1 180 ? 2.347 -11.900 -11.915 1.00 88.56 180 CYS A N 1
ATOM 1454 C CA . CYS A 1 180 ? 2.044 -10.590 -12.499 1.00 88.56 180 CYS A CA 1
ATOM 1455 C C . CYS A 1 180 ? 3.316 -9.853 -12.942 1.00 88.56 180 CYS A C 1
ATOM 1457 O O . CYS A 1 180 ? 3.399 -9.370 -14.076 1.00 88.56 180 CYS A O 1
ATOM 1459 N N . ARG A 1 181 ? 4.352 -9.829 -12.091 1.00 91.38 181 ARG A N 1
ATOM 1460 C CA . ARG A 1 181 ? 5.657 -9.239 -12.439 1.00 91.38 181 ARG A CA 1
ATOM 1461 C C . ARG A 1 181 ? 6.315 -9.953 -13.620 1.00 91.38 181 ARG A C 1
ATOM 1463 O O . ARG A 1 181 ? 6.873 -9.299 -14.505 1.00 91.38 181 ARG A O 1
ATOM 1470 N N . LEU A 1 182 ? 6.232 -11.283 -13.672 1.00 90.12 182 LEU A N 1
ATOM 1471 C CA . LEU A 1 182 ? 6.759 -12.065 -14.789 1.00 90.12 182 LEU A CA 1
ATOM 1472 C C . LEU A 1 182 ? 6.019 -11.762 -16.100 1.00 90.12 182 LEU A C 1
ATOM 1474 O O . LEU A 1 182 ? 6.661 -11.645 -17.145 1.00 90.12 182 LEU A O 1
ATOM 1478 N N . TRP A 1 183 ? 4.693 -11.613 -16.065 1.00 88.12 183 TRP A N 1
ATOM 1479 C CA . TRP A 1 183 ? 3.894 -11.279 -17.245 1.00 88.12 183 TRP A CA 1
ATOM 1480 C C . TRP A 1 183 ? 4.214 -9.888 -17.784 1.00 88.12 183 TRP A C 1
ATOM 1482 O O . TRP A 1 183 ? 4.506 -9.783 -18.977 1.00 88.12 183 TRP A O 1
ATOM 1492 N N . ALA A 1 184 ? 4.271 -8.867 -16.921 1.00 88.12 184 ALA A N 1
ATOM 1493 C CA . ALA A 1 184 ? 4.696 -7.520 -17.313 1.00 88.12 184 ALA A CA 1
ATOM 1494 C C . ALA A 1 184 ? 6.087 -7.547 -17.969 1.00 88.12 184 ALA A C 1
ATOM 1496 O O . ALA A 1 184 ? 6.297 -6.973 -19.038 1.00 88.12 184 ALA A O 1
ATOM 1497 N N . LYS A 1 185 ? 7.030 -8.305 -17.389 1.00 87.88 185 LYS A N 1
ATOM 1498 C CA . LYS A 1 185 ? 8.386 -8.454 -17.937 1.00 87.88 185 LYS A CA 1
ATOM 1499 C C . LYS A 1 185 ? 8.407 -9.154 -19.296 1.00 87.88 185 LYS A C 1
ATOM 1501 O O . LYS A 1 185 ? 9.108 -8.711 -20.203 1.00 87.88 185 LYS A O 1
ATOM 1506 N N . LYS A 1 186 ? 7.684 -10.270 -19.431 1.00 88.62 186 LYS A N 1
ATOM 1507 C CA . LYS A 1 186 ? 7.705 -11.111 -20.638 1.00 88.62 186 LYS A CA 1
ATOM 1508 C C . LYS A 1 186 ? 7.023 -10.423 -21.816 1.00 88.62 186 LYS A C 1
ATOM 1510 O O . LYS A 1 186 ? 7.524 -10.512 -22.931 1.00 88.62 186 LYS A O 1
ATOM 1515 N N . ARG A 1 187 ? 5.888 -9.770 -21.566 1.00 87.31 187 ARG A N 1
ATOM 1516 C CA . ARG A 1 187 ? 5.084 -9.125 -22.611 1.00 87.31 187 ARG A CA 1
ATOM 1517 C C . ARG A 1 187 ? 5.531 -7.697 -22.909 1.00 87.31 187 ARG A C 1
ATOM 1519 O O . ARG A 1 187 ? 5.205 -7.188 -23.970 1.00 87.31 187 ARG A O 1
ATOM 1526 N N . ARG A 1 188 ? 6.322 -7.085 -22.014 1.00 84.00 188 ARG A N 1
ATOM 1527 C CA . ARG A 1 188 ? 6.676 -5.654 -22.056 1.00 84.00 188 ARG A CA 1
ATOM 1528 C C . ARG A 1 188 ? 5.431 -4.766 -22.125 1.00 84.00 188 ARG A C 1
ATOM 1530 O O . ARG A 1 188 ? 5.424 -3.740 -22.794 1.00 84.00 188 ARG A O 1
ATOM 1537 N N . GLU A 1 189 ? 4.385 -5.201 -21.437 1.00 85.12 189 GLU A N 1
ATOM 1538 C CA . GLU A 1 189 ? 3.090 -4.536 -21.376 1.00 85.12 189 GLU A CA 1
ATOM 1539 C C . GLU A 1 189 ? 2.903 -3.917 -19.996 1.00 85.12 189 GLU A C 1
ATOM 1541 O O . GLU A 1 189 ? 3.371 -4.459 -18.987 1.00 85.12 189 GLU A O 1
ATOM 1546 N N . ASN A 1 190 ? 2.176 -2.805 -19.961 1.00 87.06 190 ASN A N 1
ATOM 1547 C CA . ASN A 1 190 ? 1.712 -2.224 -18.715 1.00 87.06 190 ASN A CA 1
ATOM 1548 C C . ASN A 1 190 ? 0.510 -3.029 -18.217 1.00 87.06 190 ASN A C 1
ATOM 1550 O O . ASN A 1 190 ? -0.459 -3.238 -18.948 1.00 87.06 190 ASN A O 1
ATOM 1554 N N . LEU A 1 191 ? 0.562 -3.461 -16.963 1.00 87.81 191 LEU A N 1
ATOM 1555 C CA . LEU A 1 191 ? -0.546 -4.126 -16.292 1.00 87.81 191 LEU A CA 1
ATOM 1556 C C . LEU A 1 191 ? -1.187 -3.149 -15.310 1.00 87.81 191 LEU A C 1
ATOM 1558 O O . LEU A 1 191 ? -0.531 -2.661 -14.390 1.00 87.81 191 LEU A O 1
ATOM 1562 N N . CYS A 1 192 ? -2.482 -2.892 -15.484 1.00 89.38 192 CYS A N 1
ATOM 1563 C CA . CYS A 1 192 ? -3.296 -2.247 -14.459 1.00 89.38 192 CYS A CA 1
ATOM 1564 C C . CYS A 1 192 ? -3.725 -3.308 -13.442 1.00 89.38 192 CYS A C 1
ATOM 1566 O O . CYS A 1 192 ? -4.441 -4.249 -13.778 1.00 89.38 192 CYS A O 1
ATOM 1568 N N . CYS A 1 193 ? -3.283 -3.157 -12.202 1.00 90.31 193 CYS A N 1
ATOM 1569 C CA . CYS A 1 193 ? -3.615 -4.034 -11.095 1.00 90.31 193 CYS A CA 1
ATOM 1570 C C . CYS A 1 193 ? -4.669 -3.364 -10.213 1.00 90.31 193 CYS A C 1
ATOM 1572 O O . CYS A 1 193 ? -4.540 -2.195 -9.851 1.00 90.31 193 CYS A O 1
ATOM 1574 N N . LEU A 1 194 ? -5.695 -4.118 -9.832 1.00 90.62 194 LEU A N 1
ATOM 1575 C CA . LEU A 1 194 ? -6.715 -3.699 -8.880 1.00 90.62 194 LEU A CA 1
ATOM 1576 C C . LEU A 1 194 ? -6.922 -4.822 -7.876 1.00 90.62 194 LEU A C 1
ATOM 1578 O O . LEU A 1 194 ? -7.103 -5.977 -8.253 1.00 90.62 194 LEU A O 1
ATOM 1582 N N . ARG A 1 195 ? -6.943 -4.474 -6.592 1.00 90.44 195 ARG A N 1
ATOM 1583 C CA . ARG A 1 195 ? -7.189 -5.433 -5.525 1.00 90.44 195 ARG A CA 1
ATOM 1584 C C . ARG A 1 195 ? -8.278 -4.935 -4.575 1.00 90.44 195 ARG A C 1
ATOM 1586 O O . ARG A 1 195 ? -8.033 -3.966 -3.854 1.00 90.44 195 ARG A O 1
ATOM 1593 N N . PRO A 1 196 ? -9.449 -5.592 -4.514 1.00 90.19 196 PRO A N 1
ATOM 1594 C CA . PRO A 1 196 ? -10.426 -5.350 -3.457 1.00 90.19 196 PRO A CA 1
ATOM 1595 C C . PRO A 1 196 ? -9.952 -5.982 -2.137 1.00 90.19 196 PRO A C 1
ATOM 1597 O O . PRO A 1 196 ? -9.414 -7.091 -2.140 1.00 90.19 196 PRO A O 1
ATOM 1600 N N . CYS A 1 197 ? -10.137 -5.300 -1.003 1.00 87.12 197 CYS A N 1
ATOM 1601 C CA . CYS A 1 197 ? -9.914 -5.898 0.323 1.00 87.12 197 CYS A CA 1
ATOM 1602 C C . CYS A 1 197 ? -11.269 -6.406 0.837 1.00 87.12 197 CYS A C 1
ATOM 1604 O O . CYS A 1 197 ? -12.199 -5.612 1.011 1.00 87.12 197 CYS A O 1
ATOM 1606 N N . PRO A 1 198 ? -11.425 -7.725 1.043 1.00 78.56 198 PRO A N 1
ATOM 1607 C CA . PRO A 1 198 ? -12.649 -8.261 1.609 1.00 78.56 198 PRO A CA 1
ATOM 1608 C C . PRO A 1 198 ? -12.806 -7.762 3.045 1.00 78.56 198 PRO A C 1
ATOM 1610 O O . PRO A 1 198 ? -11.850 -7.750 3.824 1.00 78.56 198 PRO A O 1
ATOM 1613 N N . LEU A 1 199 ? -14.028 -7.376 3.410 1.00 73.94 199 LEU A N 1
ATOM 1614 C CA . LEU A 1 199 ? -14.328 -7.077 4.803 1.00 73.94 199 LEU A CA 1
ATOM 1615 C C . LEU A 1 199 ? -14.120 -8.345 5.641 1.00 73.94 199 LEU A C 1
ATOM 1617 O O . LEU A 1 199 ? -14.516 -9.432 5.203 1.00 73.94 199 LEU A O 1
ATOM 1621 N N . PRO A 1 200 ? -13.557 -8.230 6.855 1.00 62.25 200 PRO A N 1
ATOM 1622 C CA . PRO A 1 200 ? -13.579 -9.350 7.776 1.00 62.25 200 PRO A CA 1
ATOM 1623 C C . PRO A 1 200 ? -15.043 -9.764 8.009 1.00 62.25 200 PRO A C 1
ATOM 1625 O O . PRO A 1 200 ? -15.920 -8.893 8.085 1.00 62.25 200 PRO A O 1
ATOM 1628 N N . PRO A 1 201 ? -15.343 -11.073 8.102 1.00 52.12 201 PRO A N 1
ATOM 1629 C CA . PRO A 1 201 ? -16.695 -11.530 8.390 1.00 52.12 201 PRO A CA 1
ATOM 1630 C C . PRO A 1 201 ? -17.210 -10.830 9.651 1.00 52.12 201 PRO A C 1
ATOM 1632 O O . PRO A 1 201 ? -16.483 -10.702 10.639 1.00 52.12 201 PRO A O 1
ATOM 1635 N N . LYS A 1 202 ? -18.454 -10.332 9.599 1.00 43.16 202 LYS A N 1
ATOM 1636 C CA . LYS A 1 202 ? -19.083 -9.650 10.737 1.00 43.16 202 LYS A CA 1
ATOM 1637 C C . LYS A 1 202 ? -18.967 -10.554 11.963 1.00 43.16 202 LYS A C 1
ATOM 1639 O O . LYS A 1 202 ? -19.476 -11.673 11.942 1.00 43.16 202 LYS A O 1
ATOM 1644 N N . ALA A 1 203 ? -18.321 -10.066 13.021 1.00 36.91 203 ALA A N 1
ATOM 1645 C CA . ALA A 1 203 ? -18.363 -10.748 14.305 1.00 36.91 203 ALA A CA 1
ATOM 1646 C C . ALA A 1 203 ? -19.845 -10.909 14.711 1.00 36.91 203 ALA A C 1
ATOM 1648 O O . ALA A 1 203 ? -20.603 -9.936 14.594 1.00 36.91 203 ALA A O 1
ATOM 1649 N N . PRO A 1 204 ? -20.298 -12.096 15.155 1.00 29.02 204 PRO A N 1
ATOM 1650 C CA . PRO A 1 204 ? -21.632 -12.253 15.710 1.00 29.02 204 PRO A CA 1
ATOM 1651 C C . PRO A 1 204 ? -21.820 -11.223 16.828 1.00 29.02 204 PRO A C 1
ATOM 1653 O O . PRO A 1 204 ? -20.934 -11.029 17.662 1.00 29.02 204 PRO A O 1
ATOM 1656 N N . HIS A 1 205 ? -22.955 -10.521 16.804 1.00 29.98 205 HIS A N 1
ATOM 1657 C CA . HIS A 1 205 ? -23.301 -9.468 17.756 1.00 29.98 205 HIS A CA 1
ATOM 1658 C C . HIS A 1 205 ? -23.087 -9.934 19.203 1.00 29.98 205 HIS A C 1
ATOM 1660 O O . HIS A 1 205 ? -23.933 -10.620 19.773 1.00 29.98 205 HIS A O 1
ATOM 1666 N N . TYR A 1 206 ? -21.987 -9.516 19.831 1.00 31.42 206 TYR A N 1
ATOM 1667 C CA . TYR A 1 206 ? -21.806 -9.680 21.267 1.00 31.42 206 TYR A CA 1
ATOM 1668 C C . TYR A 1 206 ? -22.246 -8.406 21.990 1.00 31.42 206 TYR A C 1
ATOM 1670 O O . TYR A 1 206 ? -21.842 -7.288 21.657 1.00 31.42 206 TYR A O 1
ATOM 1678 N N . ARG A 1 207 ? -23.125 -8.584 22.980 1.00 27.64 207 ARG A N 1
ATOM 1679 C CA . ARG A 1 207 ? -23.711 -7.532 23.818 1.00 27.64 207 ARG A CA 1
ATOM 1680 C C . ARG A 1 207 ? -22.587 -6.684 24.428 1.00 27.64 207 ARG A C 1
ATOM 1682 O O . ARG A 1 207 ? -21.732 -7.215 25.134 1.00 27.64 207 ARG A O 1
ATOM 1689 N N . LYS A 1 208 ? -22.588 -5.371 24.158 1.00 28.20 208 LYS A N 1
ATOM 1690 C CA . LYS A 1 208 ? -21.625 -4.408 24.722 1.00 28.20 208 LYS A CA 1
ATOM 1691 C C . LYS A 1 208 ? -21.606 -4.541 26.252 1.00 28.20 208 LYS A C 1
ATOM 1693 O O . LYS A 1 208 ? -22.524 -4.063 26.912 1.00 28.20 208 LYS A O 1
ATOM 1698 N N . LYS A 1 209 ? -20.557 -5.138 26.825 1.00 29.72 209 LYS A N 1
ATOM 1699 C CA . LYS A 1 209 ? -20.126 -4.778 28.179 1.00 29.72 209 LYS A CA 1
ATOM 1700 C C . LYS A 1 209 ? -19.199 -3.579 28.028 1.00 29.72 209 LYS A C 1
ATOM 1702 O O . LYS A 1 209 ? -18.240 -3.619 27.264 1.00 29.72 209 LYS A O 1
ATOM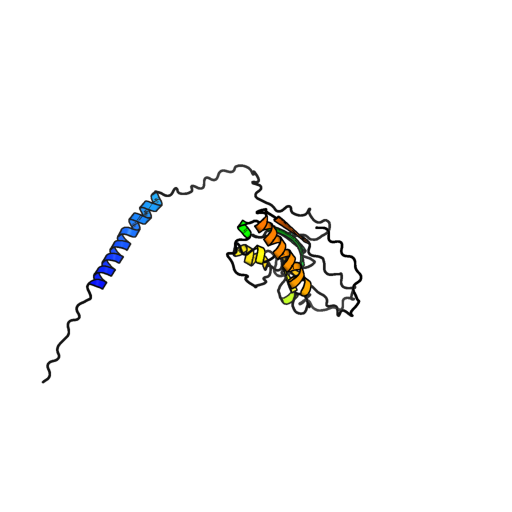 1707 N N . THR A 1 210 ? -19.567 -2.492 28.691 1.00 36.66 210 THR A N 1
ATOM 1708 C CA . THR A 1 210 ? -18.796 -1.256 28.830 1.00 36.66 210 THR A CA 1
ATOM 1709 C C . THR A 1 210 ? -17.327 -1.569 29.100 1.00 36.66 210 THR A C 1
ATOM 1711 O O . THR A 1 210 ? -16.998 -2.127 30.144 1.00 36.66 210 THR A O 1
ATOM 1714 N N . GLN A 1 211 ? -16.450 -1.225 28.157 1.00 36.09 211 GLN A N 1
ATOM 1715 C CA . GLN A 1 211 ? -15.008 -1.339 28.332 1.00 36.09 211 GLN A CA 1
ATOM 1716 C C . GLN A 1 211 ? -14.345 -0.044 27.868 1.00 36.09 211 GLN A C 1
ATOM 1718 O O . GLN A 1 211 ? -14.636 0.475 26.788 1.00 36.09 211 GLN A O 1
ATOM 1723 N N . ASN A 1 212 ? -13.521 0.490 28.768 1.00 32.22 212 ASN A N 1
ATOM 1724 C CA . ASN A 1 212 ? -12.893 1.800 28.719 1.00 32.22 212 ASN A CA 1
ATOM 1725 C C . ASN A 1 212 ? -12.191 2.099 27.388 1.00 32.22 212 ASN A C 1
ATOM 1727 O O . ASN A 1 212 ? -11.553 1.248 26.768 1.00 32.22 212 ASN A O 1
ATOM 1731 N N . HIS A 1 213 ? -12.298 3.362 26.984 1.00 34.72 213 HIS A N 1
ATOM 1732 C CA . HIS A 1 213 ? -11.666 3.950 25.813 1.00 34.72 213 HIS A CA 1
ATOM 1733 C C . HIS A 1 213 ? -10.139 3.873 25.918 1.00 34.72 213 HIS A C 1
ATOM 1735 O O . HIS A 1 213 ? -9.537 4.773 26.493 1.00 34.72 213 HIS A O 1
ATOM 1741 N N . ARG A 1 214 ? -9.502 2.822 25.383 1.00 36.97 214 ARG A N 1
ATOM 1742 C CA . ARG A 1 214 ? -8.082 2.901 24.974 1.00 36.97 214 ARG A CA 1
ATOM 1743 C C . ARG A 1 214 ? -7.562 1.824 24.023 1.00 36.97 214 ARG A C 1
ATOM 1745 O O . ARG A 1 214 ? -6.461 1.990 23.527 1.00 36.97 214 ARG A O 1
ATOM 1752 N N . THR A 1 215 ? -8.318 0.781 23.688 1.00 37.28 215 THR A N 1
ATOM 1753 C CA . THR A 1 215 ? -7.869 -0.202 22.681 1.00 37.28 215 THR A CA 1
ATOM 1754 C C . THR A 1 215 ? -9.074 -0.865 22.025 1.00 37.28 215 THR A C 1
ATOM 1756 O O . THR A 1 215 ? -9.683 -1.776 22.578 1.00 37.28 215 THR A O 1
ATOM 1759 N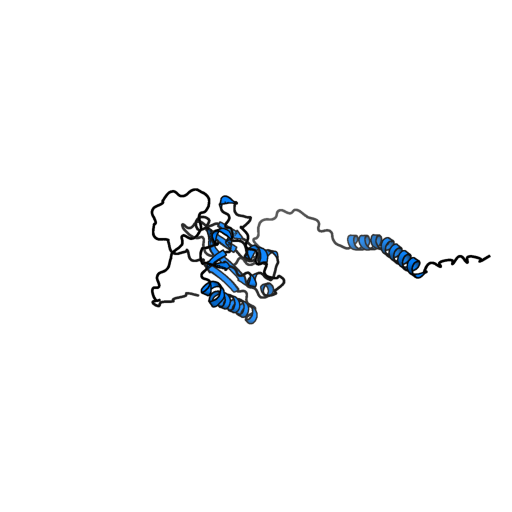 N . ARG A 1 216 ? -9.453 -0.395 20.833 1.00 42.94 216 ARG A N 1
ATOM 1760 C CA . ARG A 1 216 ? -10.351 -1.143 19.948 1.00 42.94 216 ARG A CA 1
ATOM 1761 C C . ARG A 1 216 ? -9.485 -1.794 18.883 1.00 42.94 216 ARG A C 1
ATOM 1763 O O . ARG A 1 216 ? -9.176 -1.156 17.886 1.00 42.94 216 ARG A O 1
ATOM 1770 N N . SER A 1 217 ? -9.091 -3.040 19.140 1.00 44.31 217 SER A N 1
ATOM 1771 C CA . SER A 1 217 ? -8.571 -3.927 18.100 1.00 44.31 217 SER A CA 1
ATOM 1772 C C . SER A 1 217 ? -9.530 -3.886 16.910 1.00 44.31 217 SER A C 1
ATOM 1774 O O . SER A 1 217 ? -10.745 -3.993 17.099 1.00 44.31 217 SER A O 1
ATOM 1776 N N . ILE A 1 218 ? -8.993 -3.743 15.700 1.00 52.78 218 ILE A N 1
ATOM 1777 C CA . ILE A 1 218 ? -9.773 -3.865 14.458 1.00 52.78 218 ILE A CA 1
ATOM 1778 C C . ILE A 1 218 ? -10.331 -5.293 14.276 1.00 52.78 218 ILE A C 1
ATOM 1780 O O . ILE A 1 218 ? -11.200 -5.517 13.439 1.00 52.78 218 ILE A O 1
ATOM 1784 N N . PHE A 1 219 ? -9.897 -6.245 15.116 1.00 51.94 219 PHE A N 1
ATOM 1785 C CA . PHE A 1 219 ? -10.380 -7.624 15.161 1.00 51.94 219 PHE A CA 1
ATOM 1786 C C . PHE A 1 219 ? -10.909 -7.986 16.542 1.00 51.94 219 PHE A C 1
ATOM 1788 O O . PHE A 1 219 ? -10.182 -7.924 17.537 1.00 51.94 219 PHE A O 1
ATOM 1795 N N . GLN A 1 220 ? -12.157 -8.438 16.609 1.00 41.66 220 GLN A N 1
ATOM 1796 C CA . GLN A 1 220 ? -12.611 -9.232 17.746 1.00 41.66 220 GLN A CA 1
ATOM 1797 C C . GLN A 1 220 ? -12.229 -10.689 17.475 1.00 41.66 220 GLN A C 1
ATOM 1799 O O . GLN A 1 220 ? -12.583 -11.246 16.439 1.00 41.66 220 GLN A O 1
ATOM 1804 N N . SER A 1 221 ? -11.438 -11.276 18.373 1.00 34.06 221 SER A N 1
ATOM 1805 C CA . SER A 1 221 ? -10.908 -12.634 18.250 1.00 34.06 221 SER A CA 1
ATOM 1806 C C . SER A 1 221 ? -12.024 -13.683 18.192 1.00 34.06 221 SER A C 1
ATOM 1808 O O . SER A 1 221 ? -13.016 -13.600 18.918 1.00 34.06 221 SER A O 1
ATOM 1810 N N . HIS A 1 222 ? -11.846 -14.707 17.355 1.00 36.16 222 HIS A N 1
ATOM 1811 C CA . HIS A 1 222 ? -12.622 -15.946 17.396 1.00 36.16 222 HIS A CA 1
ATOM 1812 C C . HIS A 1 222 ? -11.685 -17.141 17.540 1.00 36.16 222 HIS A C 1
ATOM 1814 O O . HIS A 1 222 ? -10.748 -17.315 16.763 1.00 36.16 222 HIS A O 1
ATOM 1820 N N . THR A 1 223 ? -11.970 -17.976 18.536 1.00 32.28 223 THR A N 1
ATOM 1821 C CA . THR A 1 223 ? -11.417 -19.322 18.672 1.00 32.28 223 THR A CA 1
ATOM 1822 C C . THR A 1 223 ? -12.192 -20.227 17.713 1.00 32.28 223 THR A C 1
ATOM 1824 O O . THR A 1 223 ? -13.366 -20.510 17.937 1.00 32.28 223 THR A O 1
ATOM 1827 N N . LEU A 1 224 ? -11.568 -20.633 16.606 1.00 33.62 224 LEU A N 1
ATOM 1828 C CA . LEU A 1 224 ? -12.163 -21.531 15.613 1.00 33.62 224 LEU A CA 1
ATOM 1829 C C . LEU A 1 224 ? -12.151 -22.980 16.125 1.00 33.62 224 LEU A C 1
ATOM 1831 O O . LEU A 1 224 ? -11.089 -23.592 16.246 1.00 33.62 224 LEU A O 1
ATOM 1835 N N . HIS A 1 225 ? -13.332 -23.556 16.361 1.00 31.28 225 HIS A N 1
ATOM 1836 C CA . HIS A 1 225 ? -13.503 -25.007 16.284 1.00 31.28 225 HIS A CA 1
ATOM 1837 C C . HIS A 1 225 ? -13.465 -25.416 14.805 1.00 31.28 225 HIS A C 1
ATOM 1839 O O . HIS A 1 225 ? -14.180 -24.850 13.981 1.00 31.28 225 HIS A O 1
ATOM 1845 N N . LYS A 1 226 ? -12.601 -26.384 14.474 1.00 34.19 226 LYS A N 1
ATOM 1846 C CA . LYS A 1 226 ? -12.460 -26.977 13.136 1.00 34.19 226 LYS A CA 1
ATOM 1847 C C . LYS A 1 226 ? -13.825 -27.402 12.576 1.00 34.19 226 LYS A C 1
ATOM 1849 O O . LYS A 1 226 ? -14.432 -28.329 13.104 1.00 34.19 226 LYS A O 1
ATOM 1854 N N . GLN A 1 227 ? -14.237 -26.803 11.464 1.00 31.05 227 GLN A N 1
ATOM 1855 C CA . GLN A 1 227 ? -15.183 -27.404 10.524 1.00 31.05 227 GLN A CA 1
ATOM 1856 C C . GLN A 1 227 ? -14.519 -27.473 9.144 1.00 31.05 227 GLN A C 1
ATOM 1858 O O . GLN A 1 227 ? -13.819 -26.549 8.732 1.00 31.05 227 GLN A O 1
ATOM 1863 N N . GLN A 1 228 ? -14.654 -28.638 8.510 1.00 27.78 228 GLN A N 1
ATOM 1864 C CA . GLN A 1 228 ? -14.021 -29.027 7.248 1.00 27.78 228 GLN A CA 1
ATOM 1865 C C . GLN A 1 228 ? -14.546 -28.206 6.053 1.00 27.78 228 GLN A C 1
ATOM 1867 O O . GLN A 1 228 ? -15.675 -27.715 6.110 1.00 27.78 228 GLN A O 1
ATOM 1872 N N . PRO A 1 229 ? -13.762 -28.059 4.967 1.00 35.00 229 PRO A N 1
ATOM 1873 C CA . PRO A 1 229 ? -14.138 -27.212 3.845 1.00 35.00 229 PRO A CA 1
ATOM 1874 C C . PRO A 1 229 ? -15.114 -27.937 2.911 1.00 35.00 229 PRO A C 1
ATOM 1876 O O . PRO A 1 229 ? -14.885 -29.082 2.530 1.00 35.00 229 PRO A O 1
ATOM 1879 N N . THR A 1 230 ? -16.184 -27.244 2.518 1.00 32.06 230 THR A N 1
ATOM 1880 C CA . THR A 1 230 ? -16.990 -27.596 1.343 1.00 32.06 230 THR A CA 1
ATOM 1881 C C . THR A 1 230 ? -16.681 -26.610 0.222 1.00 32.06 230 THR A C 1
ATOM 1883 O O . THR A 1 230 ? -16.536 -25.406 0.439 1.00 32.06 230 THR A O 1
ATOM 1886 N N . GLU A 1 231 ? -16.480 -27.167 -0.966 1.00 37.66 231 GLU A N 1
ATOM 1887 C CA . GLU A 1 231 ? -16.008 -26.502 -2.173 1.00 37.66 231 GLU A CA 1
ATOM 1888 C C . GLU A 1 231 ? -17.044 -25.531 -2.756 1.00 37.66 231 GLU A C 1
ATOM 1890 O O . GLU A 1 231 ? -18.220 -25.851 -2.898 1.00 37.66 231 GLU A O 1
ATOM 1895 N N . SER A 1 232 ? -16.586 -24.351 -3.172 1.00 29.06 232 SER A N 1
ATOM 1896 C CA . SER A 1 232 ? -16.914 -23.769 -4.482 1.00 29.06 232 SER A CA 1
ATOM 1897 C C . SER A 1 232 ? -16.096 -22.491 -4.664 1.00 29.06 232 SER A C 1
ATOM 1899 O O . SER A 1 232 ? -16.357 -21.447 -4.073 1.00 29.06 232 SER A O 1
ATOM 1901 N N . HIS A 1 233 ? -15.027 -22.585 -5.449 1.00 31.45 233 HIS A N 1
ATOM 1902 C CA . HIS A 1 233 ? -14.249 -21.431 -5.883 1.00 31.45 233 HIS A CA 1
ATOM 1903 C C . HIS A 1 233 ? -14.753 -21.016 -7.267 1.00 31.45 233 HIS A C 1
ATOM 1905 O O . HIS A 1 233 ? -14.565 -21.730 -8.248 1.00 31.45 233 HIS A O 1
ATOM 1911 N N . ARG A 1 234 ? -15.397 -19.850 -7.349 1.00 24.92 234 ARG A N 1
ATOM 1912 C CA . ARG A 1 234 ? -15.494 -19.067 -8.586 1.00 24.92 234 ARG A CA 1
ATOM 1913 C C . ARG A 1 234 ? -14.760 -17.758 -8.343 1.00 24.92 234 ARG A C 1
ATOM 1915 O O . ARG A 1 234 ? -15.306 -16.843 -7.736 1.00 24.92 234 ARG A O 1
ATOM 1922 N N . PHE A 1 235 ? -13.516 -17.703 -8.798 1.00 25.44 235 PHE A N 1
ATOM 1923 C CA . PHE A 1 235 ? -12.793 -16.451 -8.965 1.00 25.44 235 PHE A CA 1
ATOM 1924 C C . PHE A 1 235 ? -13.134 -15.906 -10.351 1.00 25.44 235 PHE A C 1
ATOM 1926 O O . PHE A 1 235 ? -12.968 -16.607 -11.348 1.00 25.44 235 PHE A O 1
ATOM 1933 N N . TYR A 1 236 ? -13.645 -14.680 -10.403 1.00 25.75 236 TYR A N 1
ATOM 1934 C CA . TYR A 1 236 ? -13.645 -13.888 -11.627 1.00 25.75 236 TYR A CA 1
ATOM 1935 C C . TYR A 1 236 ? -12.321 -13.121 -11.654 1.00 25.75 236 TYR A C 1
ATOM 1937 O O . TYR A 1 236 ? -11.983 -12.460 -10.669 1.00 25.75 236 TYR A O 1
ATOM 1945 N N . LEU A 1 237 ? -11.565 -13.324 -12.737 1.00 33.78 237 LEU A N 1
ATOM 1946 C CA . LEU A 1 237 ? -10.355 -12.579 -13.094 1.00 33.78 237 LEU A CA 1
ATOM 1947 C C . LEU A 1 237 ? -10.696 -11.130 -13.454 1.00 33.78 237 LEU A C 1
ATOM 1949 O O . LEU A 1 237 ? -11.789 -10.923 -14.033 1.00 33.78 237 LEU A O 1
#

Foldseek 3Di:
DDDDDDDDDDPDVVVVVVVVVVVVCVVVVVVVVVVVVVPDDDPPPDDDDDDDDPPPDDDQPDDDDDPPFQFDWDDFPFWIFTFGLVLLETQKIKGKQALLLQPADADQPPDQDFDPVDDPVSTDDPVLVPPQQWDFAFRPDLNSRRNDPRSNVVSRHSRRTATHHPCVRVPPVVVVVVVVSVCCNVVSDMDIDMGGRDRDPDDPDDDDDDDDPDDDRSDDDDDDDDDDDDDDDDDDD

Secondary structure (DSSP, 8-state):
----PPP-----HHHHHHHHHHHHHHHHHHHHHHHHHTTSPP-------------------PPPPPTTS--EEEE-SSEEEEEETTTTEEEEEEEEE-GGGGS--S------B--TTS-GGG---GGGGTTSS-EEEESS-GGGGTT-HHHHHHHTBGGGEEEE-HHHHHTHHHHHHHHHHHHHHHHT--EEEEEEPPPPPPPP--------TT---S-------------------

InterPro domains:
  IPR001604 DNA/RNA non-specific endonuclease/pyrophosphatase/phosphodiesterase domain [PF01223] (71-193)
  IPR001604 DNA/RNA non-specific endonuclease/pyrophosphatase/phosphodiesterase domain [SM00892] (75-234)
  IPR018524 DNA/RNA non-specific endonuclease, active site [PS01070] (135-143)
  IPR020821 ENPP1-3/EXOG-like, endonuclease/phosphodiesterase domain [SM00477] (76-232)
  IPR040255 Non-specific endonuclease [PTHR13966] (59-189)
  IPR044925 His-Me finger superfamily [SSF54060] (60-191)
  IPR044929 DNA/RNA non-specific endonuclease superfamily [G3DSA:3.40.570.10] (27-225)

Radius of gyration: 30.02 Å; Cα contacts (8 Å, |Δi|>4): 269; chains: 1; bounding box: 107×62×51 Å

Solvent-accessible surface area (backbone atoms only — not comparable to full-atom values): 15104 Å² total; per-residue (Å²): 140,83,84,85,80,84,82,83,82,76,78,64,65,66,60,56,52,52,51,52,51,52,52,51,53,57,66,50,45,57,61,52,56,51,55,52,55,77,71,50,85,76,85,75,86,74,91,69,95,70,80,90,74,85,78,82,77,77,76,59,88,70,78,78,85,69,82,98,51,71,74,42,82,45,85,53,88,53,36,37,29,34,28,18,78,88,75,67,27,27,52,30,32,35,29,62,48,37,55,74,42,69,46,73,74,44,79,88,80,92,59,74,36,52,38,85,94,44,60,76,94,72,41,50,53,73,70,49,44,60,94,61,85,42,38,86,24,56,63,54,50,52,78,70,16,15,46,39,67,64,21,32,55,58,34,31,19,36,59,36,28,39,85,25,52,62,62,49,54,69,40,64,49,44,54,49,56,52,49,52,54,48,48,22,59,73,69,66,37,75,41,76,46,75,42,75,47,80,75,77,80,80,74,78,89,71,81,85,70,93,70,79,95,83,77,82,54,83,57,84,87,76,89,80,77,91,74,83,88,79,92,82,88,82,83,83,132

Sequence (237 aa):
MAKRRRSNKKEPKGVIYLIVLACLAAVFHEPIANALRNKLPVPTEKTAKRAETTETTGNPLLPAPLKNVPEQILHRKGYTASYNREHKIPNWVAWELTPEKLIERESRTDKFLPDPDLPESQAVTTDDYKRSGMDRGHMCPAGDNRWHWKAMQESFYMTNICPQNHNLNRGDWKELEEACRLWAKKRRENLCCLRPCPLPPKAPHYRKKTQNHRTRSIFQSHTLHKQQPTESHRFYL

Mean predicted aligned error: 17.2 Å